Protein AF-0000000084353525 (afdb_homodimer)

Sequence (304 aa):
MQWNKQDLDQYFTAEEYIDTLLIPLIPITFTNQKEMEKSAAQQETGMIFVREMEKHFKGRIFLLPAYHYLASGDLGAEVSRLNEWAAKANERPFKHVFFFSFDPHWKKQERNLNGTLLWMPAIQTEDTQSKETQSIIKDQVNQLTGLIKTYWMQWNKQDLDQYFTAEEYIDTLLIPLIPITFTNQKEMEKSAAQQETGMIFVREMEKHFKGRIFLLPAYHYLASGDLGAEVSRLNEWAAKANERPFKHVFFFS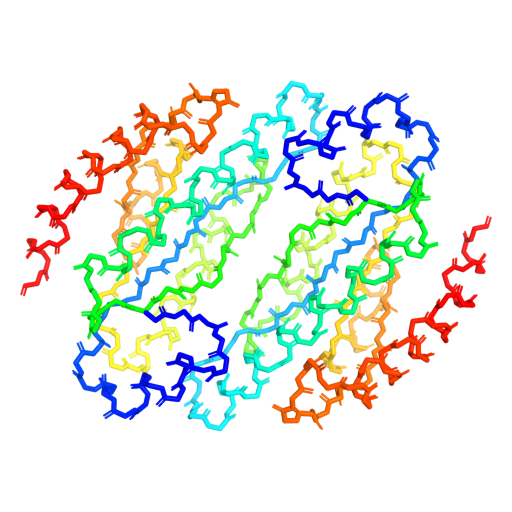FDPHWKKQERNLNGTLLWMPAIQTEDTQSKETQSIIKDQVNQLTGLIKTYW

Foldseek 3Di:
DEPDDVVVVVCVVLVLQAQEEEEEEAEAEDDDDVVRVVSVLQVVLSVVLVVVLCVVVPRHYYYYDYDYDHPPDDVVVVQVVQQVVVVVCVVGNHNAYEYEYLDCVCVVVQVSHPHHYDYDHRDDDPDCPDPVNVVVSVVSSVVVVVVVVVVD/DEPDDVVVVVCVVLVLQAQEEEEEEAEAEDDDDVVRVVSVLQVVLSVVLVVVLCVVVPSHYYYYPYDYDHPPDDVVVVQVVQQVVVVVCVVGNHNAYEYEYLDCVCVVVQVSHPHHYDYDHRDDDPDCPDPVNVVVSVVSSVVVVVVVVVVD

Radius of gyration: 18.87 Å; Cα contacts (8 Å, |Δi|>4): 476; chains: 2; bounding box: 44×47×43 Å

Solvent-accessible surface area (backbone atoms only — not comparable to full-atom values): 16241 Å² total; per-residue (Å²): 67,43,72,32,48,72,32,45,56,53,40,68,75,42,43,89,55,32,30,29,36,38,36,37,46,40,54,43,57,66,84,45,70,71,56,30,41,50,35,19,44,46,44,55,50,49,53,53,44,53,50,52,43,26,61,73,38,55,64,30,30,39,36,48,69,55,43,65,42,55,63,86,52,62,62,69,61,47,35,55,53,51,34,50,51,40,56,50,43,48,75,37,68,33,80,39,44,37,35,34,31,54,58,70,73,48,67,80,44,40,86,72,39,68,44,45,73,47,73,48,81,71,78,89,63,94,47,76,82,36,70,65,44,45,50,51,46,51,52,52,42,54,58,47,47,57,57,57,55,71,76,106,68,43,72,33,49,71,34,42,56,53,40,69,76,42,41,89,55,32,30,28,36,37,35,38,46,40,54,45,59,66,84,43,69,72,58,30,41,50,34,19,44,46,44,56,49,50,53,51,44,54,50,52,42,26,61,72,37,56,61,29,29,38,36,48,69,57,43,63,43,54,65,86,50,61,62,70,61,48,36,56,52,50,32,50,52,40,56,50,43,47,76,37,68,34,80,38,44,37,38,33,31,54,58,68,73,50,67,80,44,40,88,70,40,68,45,44,73,48,71,48,79,70,80,90,63,93,48,77,81,36,69,65,44,45,50,51,47,51,51,51,42,53,57,47,47,59,58,56,57,71,76,106

Structure (mmCIF, N/CA/C/O backbone):
data_AF-0000000084353525-model_v1
#
loop_
_entity.id
_entity.type
_entity.pdbx_description
1 polymer 'Uncharacterized protein'
#
loop_
_atom_site.group_PDB
_atom_site.id
_atom_site.type_symbol
_atom_site.label_atom_id
_atom_site.label_alt_id
_atom_site.label_comp_id
_atom_site.label_asym_id
_atom_site.label_entity_id
_atom_site.label_seq_id
_atom_site.pdbx_PDB_ins_code
_atom_site.Cartn_x
_atom_site.Cartn_y
_atom_site.Cartn_z
_atom_site.occupancy
_atom_site.B_iso_or_equiv
_atom_site.auth_seq_id
_atom_site.auth_comp_id
_atom_site.auth_asym_id
_atom_site.auth_atom_id
_atom_site.pdbx_PDB_model_num
ATOM 1 N N . MET A 1 1 ? -1.013 -9.383 -13.836 1 90.62 1 MET A N 1
ATOM 2 C CA . MET A 1 1 ? -2.217 -9.234 -13.023 1 90.62 1 MET A CA 1
ATOM 3 C C . MET A 1 1 ? -1.895 -8.57 -11.688 1 90.62 1 MET A C 1
ATOM 5 O O . MET A 1 1 ? -0.831 -8.805 -11.109 1 90.62 1 MET A O 1
ATOM 9 N N . GLN A 1 2 ? -2.781 -7.695 -11.367 1 92.88 2 GLN A N 1
ATOM 10 C CA . GLN A 1 2 ? -2.609 -6.938 -10.133 1 92.88 2 GLN A CA 1
ATOM 11 C C . GLN A 1 2 ? -3.85 -7.039 -9.25 1 92.88 2 GLN A C 1
ATOM 13 O O . GLN A 1 2 ? -4.879 -7.566 -9.68 1 92.88 2 GLN A O 1
ATOM 18 N N . TRP A 1 3 ? -3.672 -6.551 -8.055 1 91.69 3 TRP A N 1
ATOM 19 C CA . TRP A 1 3 ? -4.75 -6.605 -7.07 1 91.69 3 TRP A CA 1
ATOM 20 C C . TRP A 1 3 ? -5.824 -5.57 -7.383 1 91.69 3 TRP A C 1
ATOM 22 O O . TRP A 1 3 ? -5.938 -4.555 -6.688 1 91.69 3 TRP A O 1
ATOM 32 N N . ASN A 1 4 ? -6.559 -5.805 -8.383 1 90.44 4 ASN A N 1
ATOM 33 C CA . ASN A 1 4 ? -7.727 -5.023 -8.773 1 90.44 4 ASN A CA 1
ATOM 34 C C . ASN A 1 4 ? -8.828 -5.906 -9.352 1 90.44 4 ASN A C 1
ATOM 36 O O . ASN A 1 4 ? -8.586 -7.074 -9.664 1 90.44 4 ASN A O 1
ATOM 40 N N . LYS A 1 5 ? -9.984 -5.367 -9.438 1 85.38 5 LYS A N 1
ATOM 41 C CA . LYS A 1 5 ? -11.156 -6.156 -9.812 1 85.38 5 LYS A CA 1
ATOM 42 C C . LYS A 1 5 ? -10.969 -6.824 -11.164 1 85.38 5 LYS A C 1
ATOM 44 O O . LYS A 1 5 ? -11.203 -8.023 -11.312 1 85.38 5 LYS A O 1
ATOM 49 N N . GLN A 1 6 ? -10.508 -6.086 -12.094 1 87.44 6 GLN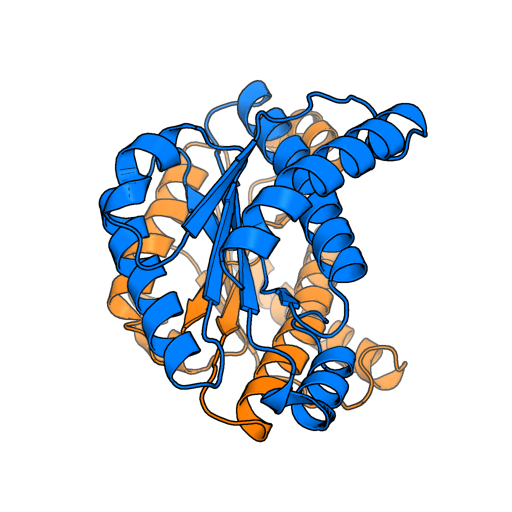 A N 1
ATOM 50 C CA . GLN A 1 6 ? -10.359 -6.59 -13.453 1 87.44 6 GLN A CA 1
ATOM 51 C C . GLN A 1 6 ? -9.344 -7.723 -13.516 1 87.44 6 GLN A C 1
ATOM 53 O O . GLN A 1 6 ? -9.609 -8.781 -14.094 1 87.44 6 GLN A O 1
ATOM 58 N N . ASP A 1 7 ? -8.266 -7.586 -12.953 1 91.56 7 ASP A N 1
ATOM 59 C CA . ASP A 1 7 ? -7.191 -8.578 -12.992 1 91.56 7 ASP A CA 1
ATOM 60 C C . ASP A 1 7 ? -7.551 -9.812 -12.164 1 91.56 7 ASP A C 1
ATOM 62 O O . ASP A 1 7 ? -7.152 -10.93 -12.492 1 91.56 7 ASP A O 1
ATOM 66 N N . LEU A 1 8 ? -8.305 -9.586 -11.062 1 91.25 8 LEU A N 1
ATOM 67 C CA . LEU A 1 8 ? -8.703 -10.727 -10.242 1 91.25 8 LEU A CA 1
ATOM 68 C C . LEU A 1 8 ? -9.648 -11.641 -11.016 1 91.25 8 LEU A C 1
ATOM 70 O O . LEU A 1 8 ? -9.586 -12.867 -10.867 1 91.25 8 LEU A O 1
ATOM 74 N N . ASP A 1 9 ? -10.492 -11.016 -11.781 1 88.31 9 ASP A N 1
ATOM 75 C CA . ASP A 1 9 ? -11.352 -11.828 -12.641 1 88.31 9 ASP A CA 1
ATOM 76 C C . ASP A 1 9 ? -10.516 -12.711 -13.562 1 88.31 9 ASP A C 1
ATOM 78 O O . ASP A 1 9 ? -10.797 -13.898 -13.7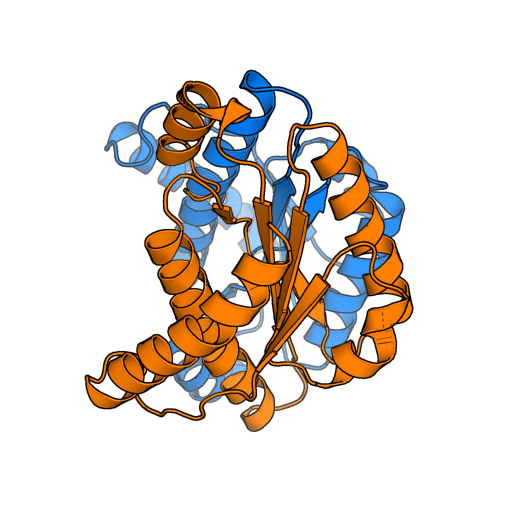11 1 88.31 9 ASP A O 1
ATOM 82 N N . GLN A 1 10 ? -9.523 -12.125 -14.125 1 87.75 10 GLN A N 1
ATOM 83 C CA . GLN A 1 10 ? -8.625 -12.852 -15.008 1 87.75 10 GLN A CA 1
ATOM 84 C C . GLN A 1 10 ? -7.832 -13.906 -14.242 1 87.75 10 GLN A C 1
ATOM 86 O O . GLN A 1 10 ? -7.621 -15.016 -14.734 1 87.75 10 GLN A O 1
ATOM 91 N N . TYR A 1 11 ? -7.379 -13.586 -13.07 1 90.56 11 TYR A N 1
ATOM 92 C CA . TYR A 1 11 ? -6.633 -14.484 -12.203 1 90.56 11 TYR A CA 1
ATOM 93 C C . TYR A 1 11 ? -7.422 -15.766 -11.938 1 90.56 11 TYR A C 1
ATOM 95 O O . TYR A 1 11 ? -6.887 -16.875 -12.062 1 90.56 11 TYR A O 1
ATOM 103 N N . PHE A 1 12 ? -8.672 -15.664 -11.625 1 90.88 12 PHE A N 1
ATOM 104 C CA . PHE A 1 12 ? -9.453 -16.828 -11.227 1 90.88 12 PHE A CA 1
ATOM 105 C C . PHE A 1 12 ? -9.805 -17.688 -12.438 1 90.88 12 PHE A C 1
ATOM 107 O O . PHE A 1 12 ? -10.086 -18.875 -12.305 1 90.88 12 PHE A O 1
ATOM 114 N N . THR A 1 13 ? -9.75 -17.062 -13.609 1 88.44 13 THR A N 1
ATOM 115 C CA . THR A 1 13 ? -9.953 -17.844 -14.82 1 88.44 13 THR A CA 1
ATOM 116 C C . THR A 1 13 ? -8.727 -18.688 -15.133 1 88.44 13 THR A C 1
ATOM 118 O O . THR A 1 13 ? -8.828 -19.719 -15.797 1 88.44 13 THR A O 1
ATOM 121 N N . ALA A 1 14 ? -7.547 -18.266 -14.633 1 87.5 14 ALA A N 1
ATOM 122 C CA . ALA A 1 14 ? -6.289 -18.938 -14.938 1 87.5 14 ALA A CA 1
ATOM 123 C C . ALA A 1 14 ? -5.5 -19.234 -13.664 1 87.5 14 ALA A C 1
ATOM 125 O O . ALA A 1 14 ? -4.27 -19.219 -13.672 1 87.5 14 ALA A O 1
ATOM 126 N N . GLU A 1 15 ? -6.16 -19.453 -12.547 1 87.12 15 GLU A N 1
ATOM 127 C CA . GLU A 1 15 ? -5.547 -19.531 -11.227 1 87.12 15 GLU A CA 1
ATOM 128 C C . GLU A 1 15 ? -4.484 -20.641 -11.188 1 87.12 15 GLU A C 1
ATOM 130 O O . GLU A 1 15 ? -3.453 -20.484 -10.531 1 87.12 15 GLU A O 1
ATOM 135 N N . GLU A 1 16 ? -4.656 -21.656 -11.961 1 85.69 16 GLU A N 1
ATOM 136 C CA . GLU A 1 16 ? -3.748 -22.797 -11.922 1 85.69 16 GLU A CA 1
ATOM 137 C C . GLU A 1 16 ? -2.383 -22.438 -12.492 1 85.69 16 GLU A C 1
ATOM 139 O O . GLU A 1 16 ? -1.379 -23.078 -12.18 1 85.69 16 GLU A O 1
ATOM 144 N N . TYR A 1 17 ? -2.326 -21.359 -13.352 1 88.12 17 TYR A N 1
ATOM 145 C CA . TYR A 1 17 ? -1.086 -20.984 -14.023 1 88.12 17 TYR A CA 1
ATOM 146 C C . TYR A 1 17 ? -0.375 -19.859 -13.266 1 88.12 17 TYR A C 1
ATOM 148 O O . TYR A 1 17 ? 0.793 -19.578 -13.531 1 88.12 17 TYR A O 1
ATOM 156 N N . ILE A 1 18 ? -1.018 -19.25 -12.406 1 91.38 18 ILE A N 1
ATOM 157 C CA . ILE A 1 18 ? -0.465 -18.141 -11.633 1 91.38 18 ILE A CA 1
ATOM 158 C C . ILE A 1 18 ? 0.08 -18.656 -10.305 1 91.38 18 ILE A C 1
ATOM 160 O O . ILE A 1 18 ? -0.634 -18.672 -9.297 1 91.38 18 ILE A O 1
ATOM 164 N N . ASP A 1 19 ? 1.331 -18.984 -10.305 1 92.44 19 ASP A N 1
ATOM 165 C CA . ASP A 1 19 ? 1.875 -19.719 -9.164 1 92.44 19 ASP A CA 1
ATOM 166 C C . ASP A 1 19 ? 2.832 -18.844 -8.359 1 92.44 19 ASP A C 1
ATOM 168 O O . ASP A 1 19 ? 3.457 -19.312 -7.402 1 92.44 19 ASP A O 1
ATOM 172 N N . THR A 1 20 ? 3 -17.547 -8.758 1 94.81 20 THR A N 1
ATOM 173 C CA . THR A 1 20 ? 3.988 -16.672 -8.133 1 94.81 20 THR A CA 1
ATOM 174 C C . THR A 1 20 ? 3.336 -15.383 -7.621 1 94.81 20 THR A C 1
ATOM 176 O O . THR A 1 20 ? 2.588 -14.734 -8.352 1 94.81 20 THR A O 1
ATOM 179 N N . LEU A 1 21 ? 3.572 -15.125 -6.383 1 96.06 21 LEU A N 1
ATOM 180 C CA . LEU A 1 21 ? 3.129 -13.875 -5.77 1 96.06 21 LEU A CA 1
ATOM 181 C C . LEU A 1 21 ? 4.289 -12.898 -5.629 1 96.06 21 LEU A C 1
ATOM 183 O O . LEU A 1 21 ? 5.375 -13.273 -5.18 1 96.06 21 LEU A O 1
ATOM 187 N N . LEU A 1 22 ? 4.125 -11.695 -6.09 1 96.94 22 LEU A N 1
ATOM 188 C CA . LEU A 1 22 ? 5.137 -10.648 -5.98 1 96.94 22 LEU A CA 1
ATOM 189 C C . LEU A 1 22 ? 4.664 -9.531 -5.055 1 96.94 22 LEU A C 1
ATOM 191 O O . LEU A 1 22 ? 3.615 -8.93 -5.289 1 96.94 22 LEU A O 1
ATOM 195 N N . ILE A 1 23 ? 5.43 -9.25 -4.008 1 97.75 23 ILE A N 1
ATOM 196 C CA . ILE A 1 23 ? 5.066 -8.25 -3.01 1 97.75 23 ILE A CA 1
ATOM 197 C C . ILE A 1 23 ? 6.141 -7.164 -2.953 1 97.75 23 ILE A C 1
ATOM 199 O O . ILE A 1 23 ? 7.262 -7.414 -2.498 1 97.75 23 ILE A O 1
ATOM 203 N N . PRO A 1 24 ? 5.812 -5.965 -3.316 1 97.69 24 PRO A N 1
ATOM 204 C CA . PRO A 1 24 ? 6.781 -4.875 -3.174 1 97.69 24 PRO A CA 1
ATOM 205 C C . PRO A 1 24 ? 6.883 -4.359 -1.738 1 97.69 24 PRO A C 1
ATOM 207 O O . PRO A 1 24 ? 5.859 -4.125 -1.09 1 97.69 24 PRO A O 1
ATOM 210 N N . LEU A 1 25 ? 8.078 -4.246 -1.264 1 97.69 25 LEU A N 1
ATOM 211 C CA . LEU A 1 25 ? 8.344 -3.688 0.056 1 97.69 25 LEU A CA 1
ATOM 212 C C . LEU A 1 25 ? 8.898 -2.27 -0.058 1 97.69 25 LEU A C 1
ATOM 214 O O . LEU A 1 25 ? 9.984 -2.066 -0.604 1 97.69 25 LEU A O 1
ATOM 218 N N . ILE A 1 26 ? 8.141 -1.325 0.504 1 96.31 26 ILE A N 1
ATOM 219 C CA . ILE A 1 26 ? 8.492 0.076 0.301 1 96.31 26 ILE A CA 1
ATOM 220 C C . ILE A 1 26 ? 8.531 0.799 1.646 1 96.31 26 ILE A C 1
ATOM 222 O O . ILE A 1 26 ? 7.512 0.909 2.328 1 96.31 26 ILE A O 1
ATOM 226 N N . PRO A 1 27 ? 9.68 1.36 1.962 1 95.69 27 PRO A N 1
ATOM 227 C CA . PRO A 1 27 ? 9.773 2.07 3.24 1 95.69 27 PRO A CA 1
ATOM 228 C C . PRO A 1 27 ? 9.188 3.479 3.178 1 95.69 27 PRO A C 1
ATOM 230 O O . PRO A 1 27 ? 9.242 4.129 2.133 1 95.69 27 PRO A O 1
ATOM 233 N N . ILE A 1 28 ? 8.57 3.916 4.223 1 95 28 ILE A N 1
ATOM 234 C CA . ILE A 1 28 ? 8.125 5.289 4.441 1 95 28 ILE A CA 1
ATOM 235 C C . ILE A 1 28 ? 8.953 5.922 5.562 1 95 28 ILE A C 1
ATOM 237 O O . ILE A 1 28 ? 9.281 5.262 6.547 1 95 28 ILE A O 1
ATOM 241 N N . THR A 1 29 ? 9.297 7.137 5.426 1 94.62 29 THR A N 1
ATOM 242 C CA . THR A 1 29 ? 10.031 7.844 6.469 1 94.62 29 THR A CA 1
ATOM 243 C C . THR A 1 29 ? 9.539 9.281 6.594 1 94.62 29 THR A C 1
ATOM 245 O O . THR A 1 29 ? 9.07 9.875 5.617 1 94.62 29 THR A O 1
ATOM 248 N N . PHE A 1 30 ? 9.609 9.773 7.809 1 92.38 30 PHE A N 1
ATOM 249 C CA . PHE A 1 30 ? 9.211 11.148 8.094 1 92.38 30 PHE A CA 1
ATOM 250 C C . PHE A 1 30 ? 10.391 11.953 8.625 1 92.38 30 PHE A C 1
ATOM 252 O O . PHE A 1 30 ? 10.211 13.039 9.18 1 92.38 30 PHE A O 1
ATOM 259 N N . THR A 1 31 ? 11.539 11.461 8.5 1 89.44 31 THR A N 1
ATOM 260 C CA . THR A 1 31 ? 12.719 11.992 9.18 1 89.44 31 THR A CA 1
ATOM 261 C C . THR A 1 31 ? 13.023 13.414 8.703 1 89.44 31 THR A C 1
ATOM 263 O O . THR A 1 31 ? 13.125 14.336 9.516 1 89.44 31 THR A O 1
ATOM 266 N N . ASN A 1 32 ? 13.297 13.602 7.438 1 88.75 32 ASN A N 1
ATOM 267 C CA . ASN A 1 32 ? 13.555 14.914 6.859 1 88.75 32 ASN A CA 1
ATOM 268 C C . ASN A 1 32 ? 13.188 14.961 5.379 1 88.75 32 ASN A C 1
ATOM 270 O O . ASN A 1 32 ? 12.828 13.93 4.793 1 88.75 32 ASN A O 1
ATOM 274 N N . GLN A 1 33 ? 13.305 16.141 4.875 1 89.12 33 GLN A N 1
ATOM 275 C CA . GLN A 1 33 ? 12.859 16.359 3.504 1 89.12 33 GLN A CA 1
ATOM 276 C C . GLN A 1 33 ? 13.609 15.461 2.527 1 89.12 33 GLN A C 1
ATOM 278 O O . GLN A 1 33 ? 13 14.805 1.685 1 89.12 33 GLN A O 1
ATOM 283 N N . LYS A 1 34 ? 14.922 15.445 2.668 1 91 34 LYS A N 1
ATOM 284 C CA . LYS A 1 34 ? 15.766 14.68 1.75 1 91 34 LYS A CA 1
ATOM 285 C C . LYS A 1 34 ? 15.391 13.203 1.763 1 91 34 LYS A C 1
ATOM 287 O O . LYS A 1 34 ? 15.227 12.586 0.706 1 91 34 LYS A O 1
ATOM 292 N N . GLU A 1 35 ? 15.188 12.602 2.867 1 91.62 35 GLU A N 1
ATOM 293 C CA . GLU A 1 35 ? 14.867 11.188 3.021 1 91.62 35 GLU A CA 1
ATOM 294 C C . GLU A 1 35 ? 13.453 10.891 2.543 1 91.62 35 GLU A C 1
ATOM 296 O O . GLU A 1 35 ? 13.195 9.828 1.972 1 91.62 35 GLU A O 1
ATOM 301 N N . MET A 1 36 ? 12.594 11.797 2.797 1 92.69 36 MET A N 1
ATOM 302 C CA . MET A 1 36 ? 11.219 11.609 2.354 1 92.69 36 MET A CA 1
ATOM 303 C C . MET A 1 36 ? 11.125 11.633 0.832 1 92.69 36 MET A C 1
ATOM 305 O O . MET A 1 36 ? 10.445 10.797 0.232 1 92.69 36 MET A O 1
ATOM 309 N N . GLU A 1 37 ? 11.828 12.555 0.265 1 90.62 37 GLU A N 1
ATOM 310 C CA . GLU A 1 37 ? 11.852 12.656 -1.19 1 90.62 37 GLU A CA 1
ATOM 311 C C . GLU A 1 37 ? 12.477 11.414 -1.821 1 90.62 37 GLU A C 1
ATOM 313 O O . GLU A 1 37 ? 11.984 10.914 -2.84 1 90.62 37 GLU A O 1
ATOM 318 N N . LYS A 1 38 ? 13.492 10.961 -1.227 1 89.81 38 LYS A N 1
ATOM 319 C CA . LYS A 1 38 ? 14.141 9.734 -1.695 1 89.81 38 LYS A CA 1
ATOM 320 C C . LYS A 1 38 ? 13.188 8.547 -1.605 1 89.81 38 LYS A C 1
ATOM 322 O O . LYS A 1 38 ? 13.094 7.75 -2.541 1 89.81 38 LYS A O 1
ATOM 327 N N . SER A 1 39 ? 12.562 8.445 -0.491 1 91.5 39 SER A N 1
ATOM 328 C CA . SER A 1 39 ? 11.609 7.363 -0.281 1 91.5 39 SER A CA 1
ATOM 329 C C . SER A 1 39 ? 10.484 7.414 -1.307 1 91.5 39 SER A C 1
ATOM 331 O O . SER A 1 39 ? 10.078 6.379 -1.84 1 91.5 39 SER A O 1
ATOM 333 N N . ALA A 1 40 ? 9.984 8.586 -1.574 1 92 40 ALA A N 1
ATOM 334 C CA . ALA A 1 40 ? 8.922 8.766 -2.559 1 92 40 ALA A CA 1
ATOM 335 C C . ALA A 1 40 ? 9.398 8.391 -3.957 1 92 40 ALA A C 1
ATOM 337 O O . ALA A 1 40 ? 8.664 7.766 -4.727 1 92 40 ALA A O 1
ATOM 338 N N . ALA A 1 41 ? 10.602 8.766 -4.266 1 88.75 41 ALA A N 1
ATOM 339 C CA . ALA A 1 41 ? 11.188 8.414 -5.559 1 88.75 41 ALA A CA 1
ATOM 340 C C . ALA A 1 41 ? 11.336 6.898 -5.691 1 88.75 41 ALA A C 1
ATOM 342 O O . ALA A 1 41 ? 11.062 6.332 -6.754 1 88.75 41 ALA A O 1
ATOM 343 N N . GLN A 1 42 ? 11.742 6.316 -4.633 1 88.38 42 GLN A N 1
ATOM 344 C CA . GLN A 1 42 ? 11.898 4.867 -4.625 1 88.38 42 GLN A CA 1
ATOM 345 C C . GLN A 1 42 ? 10.555 4.16 -4.766 1 88.38 42 GLN A C 1
ATOM 347 O O . GLN A 1 42 ? 10.461 3.109 -5.398 1 88.38 42 GLN A O 1
ATOM 352 N N . GLN A 1 43 ? 9.656 4.707 -4.133 1 91.56 43 GLN A N 1
ATOM 353 C CA . GLN A 1 43 ? 8.312 4.156 -4.293 1 91.56 43 GLN A CA 1
ATOM 354 C C . GLN A 1 43 ? 7.867 4.207 -5.754 1 91.56 43 GLN A C 1
ATOM 356 O O . GLN A 1 43 ? 7.395 3.209 -6.301 1 91.56 43 GLN A O 1
ATOM 361 N N . GLU A 1 44 ? 8.016 5.328 -6.367 1 90.12 44 GLU A N 1
ATOM 362 C CA . GLU A 1 44 ? 7.59 5.496 -7.754 1 90.12 44 GLU A CA 1
ATOM 363 C C . GLU A 1 44 ? 8.344 4.543 -8.68 1 90.12 44 GLU A C 1
ATOM 365 O O . GLU A 1 44 ? 7.727 3.834 -9.477 1 90.12 44 GLU A O 1
ATOM 370 N N . THR A 1 45 ? 9.594 4.531 -8.523 1 89.88 45 THR A N 1
ATOM 371 C CA . THR A 1 45 ? 10.422 3.689 -9.375 1 89.88 45 THR A CA 1
ATOM 372 C C . THR A 1 45 ? 10.188 2.213 -9.078 1 89.88 45 THR A C 1
ATOM 374 O O . THR A 1 45 ? 10.141 1.389 -9.992 1 89.88 45 THR A O 1
ATOM 377 N N . GLY A 1 46 ? 10.109 1.927 -7.797 1 92.06 46 GLY A N 1
ATOM 378 C CA . GLY A 1 46 ? 9.852 0.55 -7.402 1 92.06 46 GLY A CA 1
ATOM 379 C C . GLY A 1 46 ? 8.562 -0.008 -7.98 1 92.06 46 GLY A C 1
ATOM 380 O O . GLY A 1 46 ? 8.531 -1.145 -8.453 1 92.06 46 GLY A O 1
ATOM 381 N N . MET A 1 47 ? 7.531 0.826 -7.969 1 92.69 47 MET A N 1
ATOM 382 C CA . MET A 1 47 ? 6.242 0.374 -8.484 1 92.69 47 MET A CA 1
ATOM 383 C C . MET A 1 47 ? 6.293 0.206 -10 1 92.69 47 MET A C 1
ATOM 385 O O . MET A 1 47 ? 5.668 -0.701 -10.547 1 92.69 47 MET A O 1
ATOM 389 N N . ILE A 1 48 ? 6.992 1.042 -10.641 1 90.5 48 ILE A N 1
ATOM 390 C CA . ILE A 1 48 ? 7.18 0.887 -12.078 1 90.5 48 ILE A CA 1
ATOM 391 C C . ILE A 1 48 ? 7.902 -0.426 -12.367 1 90.5 48 ILE A C 1
ATOM 393 O O . ILE A 1 48 ? 7.508 -1.18 -13.258 1 90.5 48 ILE A O 1
ATOM 397 N N . PHE A 1 49 ? 8.859 -0.667 -11.617 1 91.56 49 PHE A N 1
A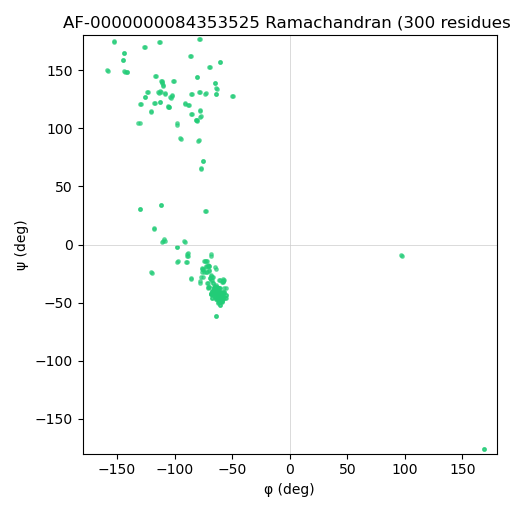TOM 398 C CA . PHE A 1 49 ? 9.68 -1.859 -11.789 1 91.56 49 PHE A CA 1
ATOM 399 C C . PHE A 1 49 ? 8.844 -3.121 -11.633 1 91.56 49 PHE A C 1
ATOM 401 O O . PHE A 1 49 ? 8.875 -4.004 -12.492 1 91.56 49 PHE A O 1
ATOM 408 N N . VAL A 1 50 ? 8.125 -3.238 -10.578 1 94.12 50 VAL A N 1
ATOM 409 C CA . VAL A 1 50 ? 7.387 -4.465 -10.297 1 94.12 50 VAL A CA 1
ATOM 410 C C . VAL A 1 50 ? 6.246 -4.621 -11.305 1 94.12 50 VAL A C 1
ATOM 412 O O . VAL A 1 50 ? 5.879 -5.742 -11.656 1 94.12 50 VAL A O 1
ATOM 415 N N . ARG A 1 51 ? 5.762 -3.562 -11.773 1 93.5 51 ARG A N 1
ATOM 416 C CA . ARG A 1 51 ? 4.742 -3.654 -12.812 1 93.5 51 ARG A CA 1
ATOM 417 C C . ARG A 1 51 ? 5.336 -4.188 -14.109 1 93.5 51 ARG A C 1
ATOM 419 O O . ARG A 1 51 ? 4.703 -4.988 -14.805 1 93.5 51 ARG A O 1
ATOM 426 N N . GLU A 1 52 ? 6.52 -3.662 -14.406 1 91 52 GLU A N 1
ATOM 427 C CA . GLU A 1 52 ? 7.215 -4.172 -15.586 1 91 52 GLU A CA 1
ATOM 428 C C . GLU A 1 52 ? 7.539 -5.656 -15.438 1 91 52 GLU A C 1
ATOM 430 O O . GLU A 1 52 ? 7.438 -6.414 -16.406 1 91 52 GLU A O 1
ATOM 435 N N . MET A 1 53 ? 7.918 -6.023 -14.305 1 92.38 53 MET A N 1
ATOM 436 C CA . MET A 1 53 ? 8.195 -7.43 -14.016 1 92.38 53 MET A CA 1
ATOM 437 C C . MET A 1 53 ? 6.938 -8.273 -14.203 1 92.38 53 MET A C 1
ATOM 439 O O . MET A 1 53 ? 6.996 -9.352 -14.797 1 92.38 53 MET A O 1
ATOM 443 N N . GLU A 1 54 ? 5.82 -7.793 -13.609 1 93.44 54 GLU A N 1
ATOM 444 C CA . GLU A 1 54 ? 4.547 -8.484 -13.758 1 93.44 54 GLU A CA 1
ATOM 445 C C . GLU A 1 54 ? 4.168 -8.641 -15.227 1 93.44 54 GLU A C 1
ATOM 447 O O . GLU A 1 54 ? 3.703 -9.703 -15.641 1 93.44 54 GLU A O 1
ATOM 452 N N . LYS A 1 55 ? 4.406 -7.605 -16.016 1 90.69 55 LYS A N 1
ATOM 453 C CA . LYS A 1 55 ? 4.102 -7.66 -17.438 1 90.69 55 LYS A CA 1
ATOM 454 C C . LYS A 1 55 ? 4.961 -8.711 -18.141 1 90.69 55 LYS A C 1
ATOM 456 O O . LYS A 1 55 ? 4.484 -9.422 -19.031 1 90.69 55 LYS A O 1
ATOM 461 N N . HIS A 1 56 ? 6.172 -8.758 -17.703 1 89.25 56 HIS A N 1
ATOM 462 C CA . HIS A 1 56 ? 7.117 -9.688 -18.312 1 89.25 56 HIS A CA 1
ATOM 463 C C . HIS A 1 56 ? 6.715 -11.133 -18.031 1 89.25 56 HIS A C 1
ATOM 465 O O . HIS A 1 56 ? 6.93 -12.016 -18.859 1 89.25 56 HIS A O 1
ATOM 471 N N . PHE A 1 57 ? 6.156 -11.352 -16.922 1 89.44 57 PHE A N 1
ATOM 472 C CA . PHE A 1 57 ? 5.77 -12.703 -16.516 1 89.44 57 PHE A CA 1
ATOM 473 C C . PHE A 1 57 ? 4.25 -12.836 -16.469 1 89.44 57 PHE A C 1
ATOM 475 O O . PHE A 1 57 ? 3.709 -13.477 -15.562 1 89.44 57 PHE A O 1
ATOM 482 N N . LYS A 1 58 ? 3.682 -12.094 -17.422 1 84.88 58 LYS A N 1
ATOM 483 C CA . LYS A 1 58 ? 2.223 -12.094 -17.484 1 84.88 58 LYS A CA 1
ATOM 484 C C . LYS A 1 58 ? 1.674 -13.516 -17.453 1 84.88 58 LYS A C 1
ATOM 486 O O . LYS A 1 58 ? 2.148 -14.383 -18.188 1 84.88 58 LYS A O 1
ATOM 491 N N . GLY A 1 59 ? 0.768 -13.75 -16.562 1 82.81 59 GLY A N 1
ATOM 492 C CA . GLY A 1 59 ? 0.132 -15.055 -16.469 1 82.81 59 GLY A CA 1
ATOM 493 C C . GLY A 1 59 ? 0.76 -15.961 -15.43 1 82.81 59 GLY A C 1
ATOM 494 O O . GLY A 1 59 ? 0.245 -17.047 -15.156 1 82.81 59 GLY A O 1
ATOM 495 N N . ARG A 1 60 ? 1.849 -15.523 -14.922 1 89.44 60 ARG A N 1
ATOM 496 C CA . ARG A 1 60 ? 2.469 -16.375 -13.914 1 89.44 60 ARG A CA 1
ATOM 497 C C . ARG A 1 60 ? 2.604 -15.641 -12.586 1 89.44 60 ARG A C 1
ATOM 499 O O . ARG A 1 60 ? 2.625 -16.266 -11.523 1 89.44 60 ARG A O 1
ATOM 506 N N . ILE A 1 61 ? 2.629 -14.383 -12.688 1 93.25 61 ILE A N 1
ATOM 507 C CA . ILE A 1 61 ? 2.9 -13.594 -11.492 1 93.25 61 ILE A CA 1
ATOM 508 C C . ILE A 1 61 ? 1.666 -12.773 -11.125 1 93.25 61 ILE A C 1
ATOM 510 O O . ILE A 1 61 ? 1.022 -12.188 -11.992 1 93.25 61 ILE A O 1
ATOM 514 N N . PHE A 1 62 ? 1.334 -12.867 -9.875 1 94.88 62 PHE A N 1
ATOM 515 C CA . PHE A 1 62 ? 0.314 -11.992 -9.312 1 94.88 62 PHE A CA 1
ATOM 516 C C . PHE A 1 62 ? 0.947 -10.922 -8.422 1 94.88 62 PHE A C 1
ATOM 518 O O . PHE A 1 62 ? 1.63 -11.242 -7.449 1 94.88 62 PHE A O 1
ATOM 525 N N . LEU A 1 63 ? 0.737 -9.641 -8.812 1 96.56 63 LEU A N 1
ATOM 526 C CA . LEU A 1 63 ? 1.347 -8.523 -8.102 1 96.56 63 LEU A CA 1
ATOM 527 C C . LEU A 1 63 ? 0.425 -8.008 -6.996 1 96.56 63 LEU A C 1
ATOM 529 O O . LEU A 1 63 ? -0.688 -7.559 -7.273 1 96.56 63 LEU A O 1
ATOM 533 N N . LEU A 1 64 ? 0.916 -8.039 -5.789 1 96.5 64 LEU A N 1
ATOM 534 C CA . LEU A 1 64 ? 0.17 -7.508 -4.652 1 96.5 64 LEU A CA 1
ATOM 535 C C . LEU A 1 64 ? 0.417 -6.012 -4.496 1 96.5 64 LEU A C 1
ATOM 537 O O . LEU A 1 64 ? 1.394 -5.48 -5.031 1 96.5 64 LEU A O 1
ATOM 541 N N . PRO A 1 65 ? -0.493 -5.375 -3.736 1 95.19 65 PRO A N 1
ATOM 542 C CA . PRO A 1 65 ? -0.19 -3.988 -3.375 1 95.19 65 PRO A CA 1
ATOM 543 C C . PRO A 1 65 ? 1.101 -3.855 -2.57 1 95.19 65 PRO A C 1
ATOM 545 O O . PRO A 1 65 ? 1.517 -4.809 -1.903 1 95.19 65 PRO A O 1
ATOM 548 N N . ALA A 1 66 ? 1.613 -2.707 -2.637 1 96.5 66 ALA A N 1
ATOM 549 C CA . ALA A 1 66 ? 2.881 -2.479 -1.949 1 96.5 66 ALA A CA 1
ATOM 550 C C . ALA A 1 66 ? 2.723 -2.633 -0.439 1 96.5 66 ALA A C 1
ATOM 552 O O . ALA A 1 66 ? 1.725 -2.189 0.134 1 96.5 66 ALA A O 1
ATOM 553 N N . TYR A 1 67 ? 3.654 -3.332 0.067 1 97.81 67 TYR A N 1
ATOM 554 C CA . TYR A 1 67 ? 3.812 -3.434 1.514 1 97.81 67 TYR A CA 1
ATOM 555 C C . TYR A 1 67 ? 4.645 -2.275 2.053 1 97.81 67 TYR A C 1
ATOM 557 O O . TYR A 1 67 ? 5.852 -2.205 1.811 1 97.81 67 TYR A O 1
ATOM 565 N N . HIS A 1 68 ? 3.979 -1.423 2.805 1 97.25 68 HIS A N 1
ATOM 566 C CA . HIS A 1 68 ? 4.676 -0.257 3.336 1 97.25 68 HIS A CA 1
ATOM 567 C C . HIS A 1 68 ? 5.066 -0.464 4.797 1 97.25 68 HIS A C 1
ATOM 569 O O . HIS A 1 68 ? 4.309 -1.06 5.566 1 97.25 68 HIS A O 1
ATOM 575 N N . T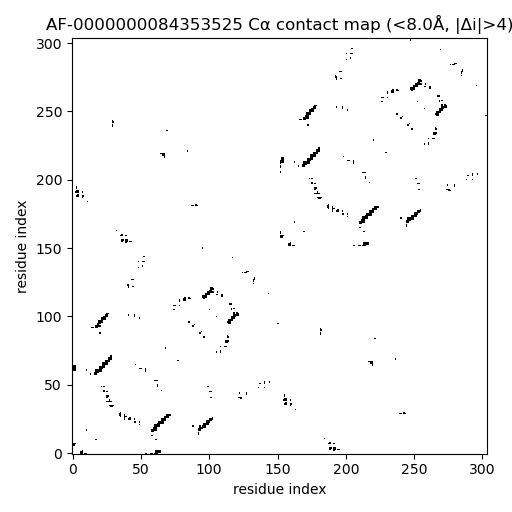YR A 1 69 ? 6.227 0.005 5.098 1 97.38 69 TYR A N 1
ATOM 576 C CA . TYR A 1 69 ? 6.727 -0.077 6.465 1 97.38 69 TYR A CA 1
ATOM 577 C C . TYR A 1 69 ? 7.562 1.147 6.816 1 97.38 69 TYR A C 1
ATOM 579 O O . TYR A 1 69 ? 8.016 1.872 5.926 1 97.38 69 TYR A O 1
ATOM 587 N N . LEU A 1 70 ? 7.711 1.419 8.117 1 96.44 70 LEU A N 1
ATOM 588 C CA . LEU A 1 70 ? 8.562 2.523 8.547 1 96.44 70 LEU A CA 1
ATOM 589 C C . LEU A 1 70 ? 10.031 2.178 8.367 1 96.44 70 LEU A C 1
ATOM 591 O O . LEU A 1 70 ? 10.492 1.128 8.82 1 96.44 70 LEU A O 1
ATOM 595 N N . ALA A 1 71 ? 10.695 3.066 7.758 1 94.5 71 ALA A N 1
ATOM 596 C CA . ALA A 1 71 ? 12.117 2.857 7.523 1 94.5 71 ALA A CA 1
ATOM 597 C C . ALA A 1 71 ? 12.867 2.654 8.836 1 94.5 71 ALA A C 1
ATOM 599 O O . ALA A 1 71 ? 13.852 1.912 8.891 1 94.5 71 ALA A O 1
ATOM 600 N N . SER A 1 72 ? 12.414 3.266 9.867 1 90 72 SER A N 1
ATOM 601 C CA . SER A 1 72 ? 13.055 3.209 11.172 1 90 72 SER A CA 1
ATOM 602 C C . SER A 1 72 ? 12.492 2.07 12.016 1 90 72 SER A C 1
ATOM 604 O O . SER A 1 72 ? 12.852 1.914 13.18 1 90 72 SER A O 1
ATOM 606 N N . GLY A 1 73 ? 11.602 1.319 11.422 1 90 73 GLY A N 1
ATOM 607 C CA . GLY A 1 73 ? 10.914 0.295 12.195 1 90 73 GLY A CA 1
ATOM 608 C C . GLY A 1 73 ? 11.75 -0.949 12.414 1 90 73 GLY A C 1
ATOM 609 O O . GLY A 1 73 ? 12.883 -1.036 11.93 1 90 73 GLY A O 1
ATOM 610 N N . ASP A 1 74 ? 11.18 -1.84 13.156 1 93.19 74 ASP A N 1
ATOM 611 C CA . ASP A 1 74 ? 11.797 -3.127 13.469 1 93.19 74 ASP A CA 1
ATOM 612 C C . ASP A 1 74 ? 11.594 -4.125 12.328 1 93.19 74 ASP A C 1
ATOM 614 O O . ASP A 1 74 ? 10.516 -4.719 12.203 1 93.19 74 ASP A O 1
ATOM 618 N N . LEU A 1 75 ? 12.609 -4.418 11.586 1 95.25 75 LEU A N 1
ATOM 619 C CA . LEU A 1 75 ? 12.508 -5.305 10.438 1 95.25 75 LEU A CA 1
ATOM 620 C C . LEU A 1 75 ? 12.188 -6.73 10.883 1 95.25 75 LEU A C 1
ATOM 622 O O . LEU A 1 75 ? 11.57 -7.496 10.133 1 95.25 75 LEU A O 1
ATOM 626 N N . GLY A 1 76 ? 12.648 -7.051 12.148 1 95.94 76 GLY A N 1
ATOM 627 C CA . GLY A 1 76 ? 12.266 -8.352 12.672 1 95.94 76 GLY A CA 1
ATOM 628 C C . GLY A 1 76 ? 10.766 -8.523 12.789 1 95.94 76 GLY A C 1
ATOM 629 O O . GLY A 1 76 ? 10.227 -9.57 12.43 1 95.94 76 GLY A O 1
ATOM 630 N N . ALA A 1 77 ? 10.148 -7.535 13.281 1 95.94 77 ALA A N 1
ATOM 631 C CA . ALA A 1 77 ? 8.688 -7.562 13.383 1 95.94 77 ALA A CA 1
ATOM 632 C C . ALA A 1 77 ? 8.047 -7.605 12 1 95.94 77 ALA A C 1
ATOM 634 O O . ALA A 1 77 ? 7.039 -8.289 11.797 1 95.94 77 ALA A O 1
ATOM 635 N N . GLU A 1 78 ? 8.648 -6.883 11.07 1 97.69 78 GLU A N 1
ATOM 636 C CA . GLU A 1 78 ? 8.141 -6.875 9.703 1 97.69 78 GLU A CA 1
ATOM 637 C C . GLU A 1 78 ? 8.273 -8.25 9.055 1 97.69 78 GLU A C 1
ATOM 639 O O . GLU A 1 78 ? 7.402 -8.672 8.289 1 97.69 78 GLU A O 1
ATOM 644 N N . VAL A 1 79 ? 9.383 -8.906 9.398 1 98 79 VAL A N 1
ATOM 645 C CA . VAL A 1 79 ? 9.602 -10.25 8.875 1 98 79 VAL A CA 1
ATOM 646 C C . VAL A 1 79 ? 8.477 -11.18 9.336 1 98 79 VAL A C 1
ATOM 648 O O . VAL A 1 79 ? 7.898 -11.914 8.531 1 98 79 VAL A O 1
ATOM 651 N N . SER A 1 80 ? 8.18 -11.102 10.586 1 97.38 80 SER A N 1
ATOM 652 C CA . SER A 1 80 ? 7.117 -11.938 11.133 1 97.38 80 SER A CA 1
ATOM 653 C C . SER A 1 80 ? 5.789 -11.664 10.438 1 97.38 80 SER A C 1
ATOM 655 O O . SER A 1 80 ? 5.059 -12.594 10.094 1 97.38 80 SER A O 1
ATOM 657 N N . ARG A 1 81 ? 5.492 -10.461 10.242 1 97.06 81 ARG A N 1
ATOM 658 C CA . ARG A 1 81 ? 4.258 -10.055 9.586 1 97.06 81 ARG A CA 1
ATOM 659 C C . ARG A 1 81 ? 4.227 -10.516 8.133 1 97.06 81 ARG A C 1
ATOM 661 O O . ARG A 1 81 ? 3.221 -11.062 7.676 1 97.06 81 ARG A O 1
ATOM 668 N N . LEU A 1 82 ? 5.332 -10.352 7.406 1 97.62 82 LEU A N 1
ATOM 669 C CA . LEU A 1 82 ? 5.441 -10.75 6.008 1 97.62 82 LEU A CA 1
ATOM 670 C C . LEU A 1 82 ? 5.324 -12.258 5.863 1 97.62 82 LEU A C 1
ATOM 672 O O . LEU A 1 82 ? 4.75 -12.75 4.891 1 97.62 82 LEU A O 1
ATOM 676 N N . ASN A 1 83 ? 5.859 -12.953 6.848 1 97.81 83 ASN A N 1
ATOM 677 C CA . ASN A 1 83 ? 5.758 -14.406 6.809 1 97.81 83 ASN A CA 1
ATOM 678 C C . ASN A 1 83 ? 4.316 -14.875 6.988 1 97.81 83 ASN A C 1
ATOM 680 O O . ASN A 1 83 ? 3.918 -15.898 6.426 1 97.81 83 ASN A O 1
ATOM 684 N N . GLU A 1 84 ? 3.594 -14.109 7.719 1 96.62 84 GLU A N 1
ATOM 685 C CA . GLU A 1 84 ? 2.168 -14.406 7.805 1 96.62 84 GLU A CA 1
ATOM 686 C C . GLU A 1 84 ? 1.479 -14.211 6.461 1 96.62 84 GLU A C 1
ATOM 688 O O . GLU A 1 84 ? 0.606 -14.992 6.078 1 96.62 84 GLU A O 1
ATOM 693 N N . TRP A 1 85 ? 1.847 -13.156 5.742 1 95.69 85 TRP A N 1
ATOM 694 C CA . TRP A 1 85 ? 1.312 -12.914 4.402 1 95.69 85 TRP A CA 1
ATOM 695 C C . TRP A 1 85 ? 1.62 -14.078 3.475 1 95.69 85 TRP A C 1
ATOM 697 O O . TRP A 1 85 ? 0.738 -14.562 2.76 1 95.69 85 TRP A O 1
ATOM 707 N N . ALA A 1 86 ? 2.881 -14.492 3.527 1 95.94 86 ALA A N 1
ATOM 708 C CA . ALA A 1 86 ? 3.318 -15.602 2.688 1 95.94 86 ALA A CA 1
ATOM 709 C C . ALA A 1 86 ? 2.561 -16.891 3.031 1 95.94 86 ALA A C 1
ATOM 711 O O . ALA A 1 86 ? 2.15 -17.625 2.137 1 95.94 86 ALA A O 1
ATOM 712 N N . ALA A 1 87 ? 2.377 -17.141 4.32 1 95.38 87 ALA A N 1
ATOM 713 C CA . ALA A 1 87 ? 1.664 -18.328 4.766 1 95.38 87 ALA A CA 1
ATOM 714 C C . ALA A 1 87 ? 0.224 -18.328 4.262 1 95.38 87 ALA A C 1
ATOM 716 O O . ALA A 1 87 ? -0.284 -19.359 3.816 1 95.38 87 ALA A O 1
ATOM 717 N N . LYS A 1 88 ? -0.409 -17.188 4.344 1 93.69 88 LYS A N 1
ATOM 718 C CA . LYS A 1 88 ? -1.789 -17.078 3.879 1 93.69 88 LYS A CA 1
ATOM 719 C C . LYS A 1 88 ? -1.873 -17.234 2.365 1 93.69 88 LYS A C 1
ATOM 721 O O . LYS A 1 88 ? -2.816 -17.844 1.851 1 93.69 88 LYS A O 1
ATOM 726 N N . ALA A 1 89 ? -0.908 -16.641 1.652 1 91.62 89 ALA A N 1
ATOM 727 C CA . ALA A 1 89 ? -0.853 -16.766 0.198 1 91.62 89 ALA A CA 1
ATOM 728 C C . ALA A 1 89 ? -0.698 -18.234 -0.222 1 91.62 89 ALA A C 1
ATOM 730 O O . ALA A 1 89 ? -1.247 -18.656 -1.243 1 91.62 89 ALA A O 1
ATOM 731 N N . ASN A 1 90 ? -0.049 -18.984 0.601 1 90.69 90 ASN A N 1
ATOM 732 C CA . ASN A 1 90 ? 0.232 -20.375 0.295 1 90.69 90 ASN A CA 1
ATOM 733 C C . ASN A 1 90 ? -1.021 -21.25 0.418 1 90.69 90 ASN A C 1
ATOM 735 O O . ASN A 1 90 ? -1.028 -22.406 -0.012 1 90.69 90 ASN A O 1
ATOM 739 N N . GLU A 1 91 ? -1.982 -20.688 1.031 1 88.12 91 GLU A N 1
ATOM 740 C CA . GLU A 1 91 ? -3.264 -21.391 1.033 1 88.12 91 GLU A CA 1
ATOM 741 C C . GLU A 1 91 ? -3.881 -21.406 -0.362 1 88.12 91 GLU A C 1
ATOM 743 O O . GLU A 1 91 ? -4.824 -22.156 -0.616 1 88.12 91 GLU A O 1
ATOM 748 N N . ARG A 1 92 ? -3.309 -20.703 -1.24 1 87.5 92 ARG A N 1
ATOM 749 C CA . ARG A 1 92 ? -3.654 -20.672 -2.658 1 87.5 92 ARG A CA 1
ATOM 750 C C . ARG A 1 92 ? -2.529 -21.25 -3.508 1 87.5 92 ARG A C 1
ATOM 752 O O . ARG A 1 92 ? -1.461 -21.578 -2.99 1 87.5 92 ARG A O 1
ATOM 759 N N . PRO A 1 93 ? -2.84 -21.344 -4.68 1 85.44 93 PRO A N 1
ATOM 760 C CA . PRO A 1 93 ? -1.832 -22.047 -5.477 1 85.44 93 PRO A CA 1
ATOM 761 C C . PRO A 1 93 ? -0.587 -21.203 -5.734 1 85.44 93 PRO A C 1
ATOM 763 O O . PRO A 1 93 ? 0.004 -21.266 -6.812 1 85.44 93 PRO A O 1
ATOM 766 N N . PHE A 1 94 ? -0.284 -20.344 -4.887 1 90.44 94 PHE A N 1
ATOM 767 C CA . PHE A 1 94 ? 0.975 -19.609 -4.996 1 90.44 94 PHE A CA 1
ATOM 768 C C . PHE A 1 94 ? 2.131 -20.453 -4.461 1 90.44 94 PHE A C 1
ATOM 770 O O . PHE A 1 94 ? 2.332 -20.531 -3.25 1 90.44 94 PHE A O 1
ATOM 777 N N . LYS A 1 95 ? 2.928 -20.938 -5.301 1 90.88 95 LYS A N 1
ATOM 778 C CA . LYS A 1 95 ? 4.055 -21.797 -4.938 1 90.88 95 LYS A CA 1
ATOM 779 C C . LYS A 1 95 ? 5.281 -20.953 -4.582 1 90.88 95 LYS A C 1
ATOM 781 O O . LYS A 1 95 ? 6.129 -21.391 -3.797 1 90.88 95 LYS A O 1
ATOM 786 N N . HIS A 1 96 ? 5.344 -19.812 -5.199 1 94.5 96 HIS A N 1
ATOM 787 C CA . HIS A 1 96 ? 6.492 -18.922 -5.016 1 94.5 96 HIS A CA 1
ATOM 788 C C . HIS A 1 96 ? 6.062 -17.547 -4.523 1 94.5 96 HIS A C 1
ATOM 790 O O . HIS A 1 96 ? 5.094 -16.984 -5.027 1 94.5 96 HIS A O 1
ATOM 796 N N . VAL A 1 97 ? 6.754 -17.125 -3.484 1 96.62 97 VAL A N 1
ATOM 797 C CA . VAL A 1 97 ? 6.555 -15.758 -2.998 1 96.62 97 VAL A CA 1
ATOM 798 C C . VAL A 1 97 ? 7.855 -14.969 -3.133 1 96.62 97 VAL A C 1
ATOM 800 O O . VAL A 1 97 ? 8.891 -15.367 -2.592 1 96.62 97 VAL A O 1
ATOM 803 N N . PHE A 1 98 ? 7.773 -13.914 -3.854 1 96.94 98 PHE A N 1
ATOM 804 C CA . PHE A 1 98 ? 8.914 -13.023 -4.023 1 96.94 98 PHE A CA 1
ATOM 805 C C . PHE A 1 98 ? 8.656 -11.68 -3.352 1 96.94 98 PHE A C 1
ATOM 807 O O . PHE A 1 98 ? 7.574 -11.109 -3.49 1 96.94 98 PHE A O 1
ATOM 814 N N . PHE A 1 99 ? 9.609 -11.234 -2.594 1 97.88 99 PHE A N 1
ATOM 815 C CA . PHE A 1 99 ? 9.609 -9.891 -2.031 1 97.88 99 PHE A CA 1
ATOM 816 C C . PHE A 1 99 ? 10.578 -8.984 -2.793 1 97.88 99 PHE A C 1
ATOM 818 O O . PHE A 1 99 ? 11.742 -9.328 -2.977 1 97.88 99 PHE A O 1
ATOM 825 N N . PHE A 1 100 ? 10.07 -7.875 -3.232 1 96.56 100 PHE A N 1
ATOM 826 C CA . PHE A 1 100 ? 10.938 -6.934 -3.928 1 96.56 100 PHE A CA 1
ATOM 827 C C . PHE A 1 100 ? 11.172 -5.688 -3.082 1 96.56 100 PHE A C 1
ATOM 829 O O . PHE A 1 100 ? 10.227 -5.133 -2.516 1 96.56 100 PHE A O 1
ATOM 836 N N . SER A 1 101 ? 12.43 -5.227 -3.043 1 95.69 101 SER A N 1
ATOM 837 C CA . SER A 1 101 ? 12.711 -3.988 -2.322 1 95.69 101 SER A CA 1
ATOM 838 C C . SER A 1 101 ? 14 -3.346 -2.811 1 95.69 101 SER A C 1
ATOM 840 O O . SER A 1 101 ? 14.922 -4.039 -3.252 1 95.69 101 SER A O 1
ATOM 842 N N . PHE A 1 102 ? 14.031 -2.037 -2.727 1 93.44 102 PHE A N 1
ATOM 843 C CA . PHE A 1 102 ? 15.281 -1.311 -2.926 1 93.44 102 PHE A CA 1
ATOM 844 C C . PHE A 1 102 ? 16.047 -1.173 -1.612 1 93.44 102 PHE A C 1
ATOM 846 O O . PHE A 1 102 ? 17.203 -0.769 -1.604 1 93.44 102 PHE A O 1
ATOM 853 N N . ASP A 1 103 ? 15.445 -1.507 -0.519 1 94.5 103 ASP A N 1
ATOM 854 C CA . ASP A 1 103 ? 16 -1.306 0.814 1 94.5 103 ASP A CA 1
ATOM 855 C C . ASP A 1 103 ? 17.047 -2.373 1.138 1 94.5 103 ASP A C 1
ATOM 857 O O . ASP A 1 103 ? 16.703 -3.543 1.33 1 94.5 103 ASP A O 1
ATOM 861 N N . PRO A 1 104 ? 18.25 -1.971 1.296 1 93.81 104 PRO A N 1
ATOM 862 C CA . PRO A 1 104 ? 19.297 -2.965 1.532 1 93.81 104 PRO A CA 1
ATOM 863 C C . PRO A 1 104 ? 19.188 -3.623 2.906 1 93.81 104 PRO A C 1
ATOM 865 O O . PRO A 1 104 ? 19.75 -4.695 3.127 1 93.81 104 PRO A O 1
ATOM 868 N N . HIS A 1 105 ? 18.5 -3.051 3.805 1 94.94 105 HIS A N 1
ATOM 869 C CA . HIS A 1 105 ? 18.406 -3.584 5.16 1 94.94 105 HIS A CA 1
ATOM 870 C C . HIS A 1 105 ? 17.703 -4.938 5.168 1 94.94 105 HIS A C 1
ATOM 872 O O . HIS A 1 105 ? 17.891 -5.734 6.09 1 94.94 105 HIS A O 1
ATOM 878 N N . TRP A 1 106 ? 16.953 -5.234 4.105 1 96.69 106 TRP A N 1
ATOM 879 C CA . TRP A 1 106 ? 16.25 -6.508 4.031 1 96.69 106 TRP A CA 1
ATOM 880 C C . TRP A 1 106 ? 17.219 -7.652 3.766 1 96.69 106 TRP A C 1
ATOM 882 O O . TRP A 1 106 ? 16.906 -8.812 4.043 1 96.69 106 TRP A O 1
ATOM 892 N N . LYS A 1 107 ? 18.359 -7.332 3.18 1 95.12 107 LYS A N 1
ATOM 893 C CA . LYS A 1 107 ? 19.344 -8.367 2.912 1 95.12 107 LYS A CA 1
ATOM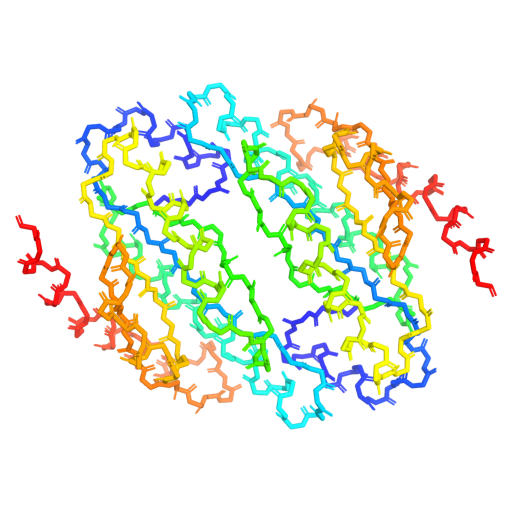 894 C C . LYS A 1 107 ? 19.766 -9.07 4.199 1 95.12 107 LYS A C 1
ATOM 896 O O . LYS A 1 107 ? 20.062 -10.266 4.195 1 95.12 107 LYS A O 1
ATOM 901 N N . LYS A 1 108 ? 19.75 -8.297 5.297 1 95.75 108 LYS A N 1
ATOM 902 C CA . LYS A 1 108 ? 20.109 -8.859 6.594 1 95.75 108 LYS A CA 1
ATOM 903 C C . LYS A 1 108 ? 19.016 -9.781 7.125 1 95.75 108 LYS A C 1
ATOM 905 O O . LYS A 1 108 ? 19.266 -10.586 8.023 1 95.75 108 LYS A O 1
ATOM 910 N N . GLN A 1 109 ? 17.828 -9.656 6.605 1 96.5 109 GLN A N 1
ATOM 911 C CA . GLN A 1 109 ? 16.688 -10.438 7.086 1 96.5 109 GLN A CA 1
ATOM 912 C C . GLN A 1 109 ? 16.281 -11.492 6.062 1 96.5 109 GLN A C 1
ATOM 914 O O . GLN A 1 109 ? 15.289 -12.195 6.25 1 96.5 109 GLN A O 1
ATOM 919 N N . GLU A 1 110 ? 17.031 -11.594 5.008 1 95.94 110 GLU A N 1
ATOM 920 C CA . GLU A 1 110 ? 16.656 -12.414 3.852 1 95.94 110 GLU A CA 1
ATOM 921 C C . GLU A 1 110 ? 16.406 -13.859 4.258 1 95.94 110 GLU A C 1
ATOM 923 O O . GLU A 1 110 ? 15.453 -14.484 3.797 1 95.94 110 GLU A O 1
ATOM 928 N N . ARG A 1 111 ? 17.172 -14.391 5.188 1 96.31 111 ARG A N 1
ATOM 929 C C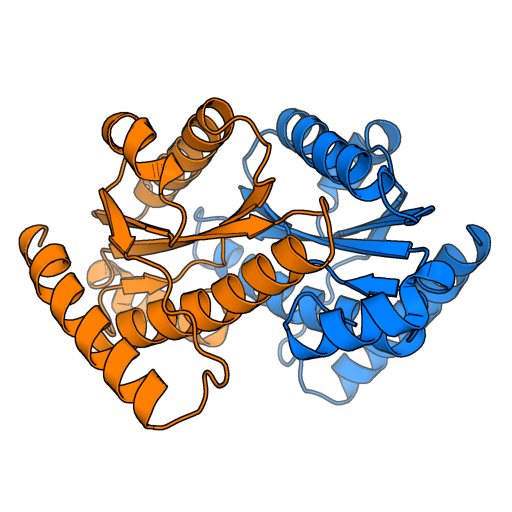A . ARG A 1 111 ? 17.094 -15.789 5.59 1 96.31 111 ARG A CA 1
ATOM 930 C C . ARG A 1 111 ? 15.859 -16.047 6.461 1 96.31 111 ARG A C 1
ATOM 932 O O . ARG A 1 111 ? 15.414 -17.172 6.598 1 96.31 111 ARG A O 1
ATOM 939 N N . ASN A 1 112 ? 15.383 -14.977 7.043 1 97.88 112 ASN A N 1
ATOM 940 C CA . ASN A 1 112 ? 14.25 -15.102 7.945 1 97.88 112 ASN A CA 1
ATOM 941 C C . ASN A 1 112 ? 12.922 -14.984 7.199 1 97.88 112 ASN A C 1
ATOM 943 O O . ASN A 1 112 ? 11.859 -15.234 7.77 1 97.88 112 ASN A O 1
ATOM 947 N N . LEU A 1 113 ? 12.977 -14.633 5.891 1 97.56 113 LEU A N 1
ATOM 948 C CA . LEU A 1 113 ? 11.773 -14.445 5.09 1 97.56 113 LEU A CA 1
ATOM 949 C C . LEU A 1 113 ? 11.297 -15.773 4.508 1 97.56 113 LEU A C 1
ATOM 951 O O . LEU A 1 113 ? 12.102 -16.547 3.969 1 97.56 113 LEU A O 1
ATOM 955 N N . ASN A 1 114 ? 10.008 -16.094 4.684 1 96.75 114 ASN A N 1
ATOM 956 C CA . ASN A 1 114 ? 9.406 -17.219 3.988 1 96.75 114 ASN A CA 1
ATOM 957 C C . ASN A 1 114 ? 9.094 -16.875 2.533 1 96.75 114 ASN A C 1
ATOM 959 O O . ASN A 1 114 ? 7.93 -16.844 2.133 1 96.75 114 ASN A O 1
ATOM 963 N N . GLY A 1 115 ? 10.023 -16.641 1.757 1 96.06 115 GLY A N 1
ATOM 964 C CA . GLY A 1 115 ? 10.031 -16.25 0.357 1 96.06 115 GLY A CA 1
ATOM 965 C C . GLY A 1 115 ? 11.391 -15.797 -0.125 1 96.06 115 GLY A C 1
ATOM 966 O O . GLY A 1 115 ? 12.383 -15.891 0.605 1 96.06 115 GLY A O 1
ATOM 967 N N . THR A 1 116 ? 11.422 -15.383 -1.286 1 95.88 116 THR A N 1
ATOM 968 C CA . THR A 1 116 ? 12.688 -14.977 -1.881 1 95.88 116 THR A CA 1
ATOM 969 C C . THR A 1 116 ? 12.75 -13.461 -2.033 1 95.88 116 THR A C 1
ATOM 971 O O . THR A 1 116 ? 11.828 -12.844 -2.568 1 95.88 116 THR A O 1
ATOM 974 N N . LEU A 1 117 ? 13.836 -12.906 -1.563 1 96.44 117 LEU A N 1
ATOM 975 C CA . LEU A 1 117 ? 14.023 -11.461 -1.674 1 96.44 117 LEU A CA 1
ATOM 976 C C . LEU A 1 117 ? 14.695 -11.102 -2.996 1 96.44 117 LEU A C 1
ATOM 978 O O . LEU A 1 117 ? 15.758 -11.625 -3.318 1 96.44 117 LEU A O 1
ATOM 982 N N . LEU A 1 118 ? 14 -10.32 -3.742 1 94.81 118 LEU A N 1
ATOM 983 C CA . LEU A 1 118 ? 14.586 -9.688 -4.922 1 94.81 118 LEU A CA 1
ATOM 984 C C . LEU A 1 118 ? 15.031 -8.266 -4.609 1 94.81 118 LEU A C 1
ATOM 986 O O . LEU A 1 118 ? 14.195 -7.355 -4.523 1 94.81 118 LEU A O 1
ATOM 990 N N . TRP A 1 119 ? 16.281 -8.117 -4.473 1 92.5 119 TRP A N 1
ATOM 991 C CA . TRP A 1 119 ? 16.828 -6.809 -4.117 1 92.5 119 TRP A CA 1
ATOM 992 C C . TRP A 1 119 ? 17.609 -6.211 -5.277 1 92.5 119 TRP A C 1
ATOM 994 O O . TRP A 1 119 ? 18.312 -6.93 -5.996 1 92.5 119 TRP A O 1
ATOM 1004 N N . MET A 1 120 ? 17.438 -4.941 -5.477 1 88.38 120 MET A N 1
ATOM 1005 C CA . MET A 1 120 ? 18.25 -4.184 -6.418 1 88.38 120 MET A CA 1
ATOM 1006 C C . MET A 1 120 ? 18.531 -2.781 -5.887 1 88.38 120 MET A C 1
ATOM 1008 O O . MET A 1 120 ? 17.719 -2.205 -5.176 1 88.38 120 MET A O 1
ATOM 1012 N N . PRO A 1 121 ? 19.703 -2.279 -6.27 1 85.81 121 PRO A N 1
ATOM 1013 C CA . PRO A 1 121 ? 19.953 -0.896 -5.867 1 85.81 121 PRO A CA 1
ATOM 1014 C C . PRO A 1 121 ? 19 0.099 -6.52 1 85.81 121 PRO A C 1
ATOM 1016 O O . PRO A 1 121 ? 18.625 -0.076 -7.684 1 85.81 121 PRO A O 1
ATOM 1019 N N . ALA A 1 122 ? 18.578 1.04 -5.707 1 80.69 122 ALA A N 1
ATOM 1020 C CA . ALA A 1 122 ? 17.641 2.035 -6.227 1 80.69 122 ALA A CA 1
ATOM 1021 C C . ALA A 1 122 ? 18.297 2.867 -7.332 1 80.69 122 ALA A C 1
ATOM 1023 O O . ALA A 1 122 ? 19.469 3.219 -7.242 1 80.69 122 ALA A O 1
ATOM 1024 N N . ILE A 1 123 ? 17.516 2.896 -8.406 1 74.88 123 ILE A N 1
ATOM 1025 C CA . ILE A 1 123 ? 17.969 3.779 -9.484 1 74.88 123 ILE A CA 1
ATOM 1026 C C . ILE A 1 123 ? 17.625 5.227 -9.133 1 74.88 123 ILE A C 1
ATOM 1028 O O . ILE A 1 123 ? 16.484 5.547 -8.828 1 74.88 123 ILE A O 1
ATOM 1032 N N . GLN A 1 124 ? 18.547 5.977 -8.859 1 70 124 GLN A N 1
ATOM 1033 C CA . GLN A 1 124 ? 18.297 7.387 -8.578 1 70 124 GLN A CA 1
ATOM 1034 C C . GLN A 1 124 ? 18.094 8.18 -9.867 1 70 124 GLN A C 1
ATOM 1036 O O . GLN A 1 124 ? 19.047 8.375 -10.633 1 70 124 GLN A O 1
ATOM 1041 N N . THR A 1 125 ? 16.859 8.18 -10.188 1 70.44 125 THR A N 1
ATOM 1042 C CA . THR A 1 125 ? 16.625 8.93 -11.414 1 70.44 125 THR A CA 1
ATOM 1043 C C . THR A 1 125 ? 15.719 10.133 -11.141 1 70.44 125 THR A C 1
ATOM 1045 O O . THR A 1 125 ? 14.922 10.117 -10.203 1 70.44 125 THR A O 1
ATOM 1048 N N . GLU A 1 126 ? 16.016 11.109 -11.844 1 66.88 126 GLU A N 1
ATOM 1049 C CA . GLU A 1 126 ? 15.219 12.32 -11.711 1 66.88 126 GLU A CA 1
ATOM 1050 C C . GLU A 1 126 ? 13.891 12.195 -12.453 1 66.88 126 GLU A C 1
ATOM 1052 O O . GLU A 1 126 ? 12.883 12.766 -12.039 1 66.88 126 GLU A O 1
ATOM 1057 N N . ASP A 1 127 ? 13.906 11.453 -13.516 1 79 127 ASP A N 1
ATOM 1058 C CA . ASP A 1 127 ? 12.719 11.32 -14.352 1 79 127 ASP A CA 1
ATOM 1059 C C . ASP A 1 127 ? 12.43 9.859 -14.672 1 79 127 ASP A C 1
ATOM 1061 O O . ASP A 1 127 ? 13.016 9.281 -15.594 1 79 127 ASP A O 1
ATOM 1065 N N . THR A 1 128 ? 11.43 9.391 -13.977 1 76.88 128 THR A N 1
ATOM 1066 C CA . THR A 1 128 ? 11.109 7.973 -14.094 1 76.88 128 THR A CA 1
ATOM 1067 C C . THR A 1 128 ? 10.477 7.668 -15.453 1 76.88 128 THR A C 1
ATOM 1069 O O . THR A 1 128 ? 10.414 6.508 -15.867 1 76.88 128 THR A O 1
ATOM 1072 N N . GLN A 1 129 ? 10.055 8.688 -16.156 1 79.5 129 GLN A N 1
ATOM 1073 C CA . GLN A 1 129 ? 9.383 8.469 -17.422 1 79.5 129 GLN A CA 1
ATOM 1074 C C . GLN A 1 129 ? 10.359 8.625 -18.594 1 79.5 129 GLN A C 1
ATOM 1076 O O . GLN A 1 129 ? 10.008 8.336 -19.734 1 79.5 129 GLN A O 1
ATOM 1081 N N . SER A 1 130 ? 11.484 8.93 -18.281 1 83.25 130 SER A N 1
ATOM 1082 C CA . SER A 1 130 ? 12.469 9.117 -19.359 1 83.25 130 SER A CA 1
ATOM 1083 C C . SER A 1 130 ? 12.805 7.797 -20.031 1 83.25 130 SER A C 1
ATOM 1085 O O . SER A 1 130 ? 12.719 6.738 -19.406 1 83.25 130 SER A O 1
ATOM 1087 N N . LYS A 1 131 ? 13.211 7.859 -21.328 1 85.62 131 LYS A N 1
ATOM 1088 C CA . LYS A 1 131 ? 13.594 6.668 -22.078 1 85.62 131 LYS A CA 1
ATOM 1089 C C . LYS A 1 131 ? 14.781 5.969 -21.438 1 85.62 131 LYS A C 1
ATOM 1091 O O . LYS A 1 131 ? 14.852 4.734 -21.406 1 85.62 131 LYS A O 1
ATOM 1096 N N . GLU A 1 132 ? 15.594 6.809 -20.984 1 83.81 132 GLU A N 1
ATOM 1097 C CA . GLU A 1 132 ? 16.797 6.277 -20.328 1 83.81 132 GLU A CA 1
ATOM 1098 C C . GLU A 1 132 ? 16.422 5.457 -19.094 1 83.81 132 GLU A C 1
ATOM 1100 O O . GLU A 1 132 ? 16.875 4.316 -18.953 1 83.81 132 GLU A O 1
ATOM 1105 N N . THR A 1 133 ? 15.625 6.035 -18.281 1 82.69 133 THR A N 1
ATOM 1106 C CA . THR A 1 133 ? 15.211 5.352 -17.062 1 82.69 133 THR A CA 1
ATOM 1107 C C . THR A 1 133 ? 14.438 4.078 -17.391 1 82.69 133 THR A C 1
ATOM 1109 O O . THR A 1 133 ? 14.648 3.041 -16.75 1 82.69 133 THR A O 1
ATOM 1112 N N . GLN A 1 134 ? 13.648 4.16 -18.375 1 85.31 134 GLN A N 1
ATOM 1113 C CA . GLN A 1 134 ? 12.867 2.998 -18.797 1 85.31 134 GLN A CA 1
ATOM 1114 C C . GLN A 1 134 ? 13.773 1.872 -19.281 1 85.31 134 GLN A C 1
ATOM 1116 O O . GLN A 1 134 ? 13.508 0.696 -19.031 1 85.31 134 GLN A O 1
ATOM 1121 N N . SER A 1 135 ? 14.789 2.322 -20.016 1 87.31 135 SER A N 1
ATOM 1122 C CA . SER A 1 135 ? 15.742 1.329 -20.5 1 87.31 135 SER A CA 1
ATOM 1123 C C . SER A 1 135 ? 16.469 0.655 -19.344 1 87.31 135 SER A C 1
ATOM 1125 O O . SER A 1 135 ? 16.688 -0.558 -19.359 1 87.31 135 SER A O 1
ATOM 1127 N N . ILE A 1 136 ? 16.797 1.443 -18.391 1 85.31 136 ILE A N 1
ATOM 1128 C CA . ILE A 1 136 ? 17.469 0.922 -17.203 1 85.31 136 ILE A CA 1
ATOM 1129 C C . ILE A 1 136 ? 16.562 -0.063 -16.484 1 85.31 136 ILE A C 1
ATOM 1131 O O . ILE A 1 136 ? 17 -1.148 -16.094 1 85.31 136 ILE A O 1
ATOM 1135 N N . ILE A 1 137 ? 15.344 0.303 -16.328 1 85.5 137 ILE A N 1
ATOM 1136 C CA . ILE A 1 137 ? 14.359 -0.539 -15.664 1 85.5 137 ILE A CA 1
ATOM 1137 C C . ILE A 1 137 ? 14.219 -1.864 -16.406 1 85.5 137 ILE A C 1
ATOM 1139 O O . ILE A 1 137 ? 14.227 -2.934 -15.789 1 85.5 137 ILE A O 1
ATOM 1143 N N . LYS A 1 138 ? 14.172 -1.803 -17.703 1 87.06 138 LYS A N 1
ATOM 1144 C CA . LYS A 1 138 ? 14.039 -3.01 -18.516 1 87.06 138 LYS A CA 1
ATOM 1145 C C . LYS A 1 138 ? 15.25 -3.926 -18.344 1 87.06 138 LYS A C 1
ATOM 1147 O O . LYS A 1 138 ? 15.102 -5.145 -18.234 1 87.06 138 LYS A O 1
ATOM 1152 N N . ASP A 1 139 ? 16.344 -3.293 -18.297 1 87.5 139 ASP A N 1
ATOM 1153 C CA . ASP A 1 139 ? 17.562 -4.055 -18.109 1 87.5 139 ASP A CA 1
ATOM 1154 C C . ASP A 1 139 ? 17.578 -4.734 -16.734 1 87.5 139 ASP A C 1
ATOM 1156 O O . ASP A 1 139 ? 17.969 -5.898 -16.625 1 87.5 139 ASP A O 1
ATOM 1160 N N . GLN A 1 140 ? 17.156 -4.012 -15.781 1 85.5 140 GLN A N 1
ATOM 1161 C CA . GLN A 1 140 ? 17.109 -4.551 -14.43 1 85.5 140 GLN A CA 1
ATOM 1162 C C . GLN A 1 140 ? 16.094 -5.676 -14.32 1 85.5 140 GLN A C 1
ATOM 1164 O O . GLN A 1 140 ? 16.328 -6.68 -13.641 1 85.5 140 GLN A O 1
ATOM 1169 N N . VAL A 1 141 ? 14.977 -5.5 -14.953 1 87.75 141 VAL A N 1
ATOM 1170 C CA . VAL A 1 141 ? 13.945 -6.535 -14.977 1 87.75 141 VAL A CA 1
ATOM 1171 C C . VAL A 1 141 ? 14.508 -7.805 -15.617 1 87.75 141 VAL A C 1
ATOM 1173 O O . VAL A 1 141 ? 14.281 -8.906 -15.117 1 87.75 141 VAL A O 1
ATOM 1176 N N . ASN A 1 142 ? 15.266 -7.625 -16.672 1 86.75 142 ASN A N 1
ATOM 1177 C CA . ASN A 1 142 ? 15.867 -8.766 -17.344 1 86.75 142 ASN A CA 1
ATOM 1178 C C . ASN A 1 142 ? 16.844 -9.508 -16.438 1 86.75 142 ASN A C 1
ATOM 1180 O O . ASN A 1 142 ? 16.922 -10.734 -16.469 1 86.75 142 ASN A O 1
ATOM 1184 N N . GLN A 1 143 ? 17.484 -8.742 -15.703 1 84.69 143 GLN A N 1
ATOM 1185 C CA . GLN A 1 143 ? 18.438 -9.344 -14.766 1 84.69 143 GLN A CA 1
ATOM 1186 C C . GLN A 1 143 ? 17.703 -10.18 -13.719 1 84.69 143 GLN A C 1
ATOM 1188 O O . GLN A 1 143 ? 18.156 -11.281 -13.375 1 84.69 143 GLN A O 1
ATOM 1193 N N . LEU A 1 144 ? 16.656 -9.703 -13.242 1 87.81 144 LEU A N 1
ATOM 1194 C CA . LEU A 1 144 ? 15.914 -10.414 -12.203 1 87.81 144 LEU A CA 1
ATOM 1195 C C . LEU A 1 144 ? 15.141 -11.586 -12.797 1 87.81 144 LEU A C 1
ATOM 1197 O O . LEU A 1 144 ? 14.844 -12.555 -12.102 1 87.81 144 LEU A O 1
ATOM 1201 N N . THR A 1 145 ? 14.805 -11.406 -14.078 1 87.06 145 THR A N 1
ATOM 1202 C CA . THR A 1 145 ? 14.086 -12.461 -14.773 1 87.06 145 THR A CA 1
ATOM 1203 C C . THR A 1 145 ? 14.859 -13.781 -14.695 1 87.06 145 THR A C 1
ATOM 1205 O O . THR A 1 145 ? 14.273 -14.828 -14.43 1 87.06 145 THR A O 1
ATOM 1208 N N . GLY A 1 146 ? 16.141 -13.664 -14.906 1 84.38 146 GLY A N 1
ATOM 1209 C CA . GLY A 1 146 ? 16.969 -14.859 -14.789 1 84.38 146 GLY A CA 1
ATOM 1210 C C . GLY A 1 146 ? 16.891 -15.516 -13.422 1 84.38 146 GLY A C 1
ATOM 1211 O O . GLY A 1 146 ? 16.75 -16.734 -13.312 1 84.38 146 GLY A O 1
ATOM 1212 N N . LEU A 1 147 ? 16.891 -14.695 -12.461 1 85.69 147 LEU A N 1
ATOM 1213 C CA . LEU A 1 147 ? 16.828 -15.18 -11.086 1 85.69 147 LEU A CA 1
ATOM 1214 C C . LEU A 1 147 ? 15.477 -15.828 -10.797 1 85.69 147 LEU A C 1
ATOM 1216 O O . LEU A 1 147 ? 15.414 -16.922 -10.227 1 85.69 147 LEU A O 1
ATOM 1220 N N . ILE A 1 148 ? 14.398 -15.219 -11.172 1 89.94 148 ILE A N 1
ATOM 1221 C CA . ILE A 1 148 ? 13.039 -15.703 -10.93 1 89.94 148 ILE A CA 1
ATOM 1222 C C . ILE A 1 148 ? 12.836 -17.047 -11.633 1 89.94 148 ILE A C 1
ATOM 1224 O O . ILE A 1 148 ? 12.258 -17.969 -11.055 1 89.94 148 ILE A O 1
ATOM 1228 N N . LYS A 1 149 ? 13.398 -17.188 -12.781 1 89.06 149 LYS A N 1
ATOM 1229 C CA . LYS A 1 149 ? 13.219 -18.406 -13.586 1 89.06 149 LYS A CA 1
ATOM 1230 C C . LYS A 1 149 ? 13.898 -19.594 -12.922 1 89.06 149 LYS A C 1
ATOM 1232 O O . LYS A 1 149 ? 13.477 -20.734 -13.109 1 89.06 149 LYS A O 1
ATOM 1237 N N . THR A 1 150 ? 14.875 -19.281 -12.18 1 88.69 150 THR A N 1
ATOM 1238 C CA . THR A 1 150 ? 15.602 -20.375 -11.531 1 88.69 150 THR A CA 1
ATOM 1239 C C . THR A 1 150 ? 14.766 -21.016 -10.43 1 88.69 150 THR A C 1
ATOM 1241 O O . THR A 1 150 ? 15.039 -22.125 -10 1 88.69 150 THR A O 1
ATOM 1244 N N . TYR A 1 151 ? 13.797 -20.344 -10.016 1 85.38 151 TYR A N 1
ATOM 1245 C CA . TYR A 1 151 ? 12.945 -20.859 -8.953 1 85.38 151 TYR A CA 1
ATOM 1246 C C . TYR A 1 151 ? 11.789 -21.672 -9.523 1 85.38 151 TYR A C 1
ATOM 1248 O O . TYR A 1 151 ? 11.078 -22.359 -8.781 1 85.38 151 TYR A O 1
ATOM 1256 N N . TRP A 1 152 ? 11.617 -21.484 -10.82 1 83.88 152 TRP A N 1
ATOM 1257 C CA . TRP A 1 152 ? 10.555 -22.25 -11.477 1 83.88 152 TRP A CA 1
ATOM 1258 C C . TRP A 1 152 ? 11.078 -23.578 -12 1 83.88 152 TRP A C 1
ATOM 1260 O O . TRP A 1 152 ? 10.391 -24.594 -11.914 1 83.88 152 TRP A O 1
ATOM 1270 N N . MET B 1 1 ? -2.059 16.531 -1.664 1 90.69 1 MET B N 1
ATOM 1271 C CA . MET B 1 1 ? -0.684 16.047 -1.764 1 90.69 1 MET B CA 1
ATOM 1272 C C . MET B 1 1 ? -0.59 14.586 -1.358 1 90.69 1 MET B C 1
ATOM 1274 O O . MET B 1 1 ? -1.304 14.141 -0.458 1 90.69 1 MET B O 1
ATOM 1278 N N . GLN B 1 2 ? 0.19 13.93 -2.15 1 92.94 2 GLN B N 1
ATOM 1279 C CA . GLN B 1 2 ? 0.37 12.5 -1.932 1 92.94 2 GLN B CA 1
ATOM 1280 C C . GLN B 1 2 ? 1.849 12.141 -1.808 1 92.94 2 GLN B C 1
ATOM 1282 O O . GLN B 1 2 ? 2.717 12.984 -2.041 1 92.94 2 GLN B O 1
ATOM 1287 N N . TRP B 1 3 ? 2.047 10.914 -1.405 1 91.62 3 TRP B N 1
ATOM 1288 C CA . TRP B 1 3 ? 3.408 10.43 -1.2 1 91.62 3 TRP B CA 1
ATOM 1289 C C . TRP B 1 3 ? 4.09 10.141 -2.533 1 91.62 3 TRP B C 1
ATOM 1291 O O . TRP B 1 3 ? 4.297 8.984 -2.898 1 91.62 3 TRP B O 1
ATOM 1301 N N . ASN B 1 4 ? 4.414 11.148 -3.223 1 90.56 4 ASN B N 1
ATOM 1302 C CA . ASN B 1 4 ? 5.188 11.109 -4.461 1 90.56 4 ASN B CA 1
ATOM 1303 C C . ASN B 1 4 ? 6.121 12.312 -4.574 1 90.56 4 ASN B C 1
ATOM 1305 O O . ASN B 1 4 ? 5.984 13.281 -3.824 1 90.56 4 ASN B O 1
ATOM 1309 N N . LYS B 1 5 ? 7.051 12.227 -5.457 1 85.5 5 LYS B N 1
ATOM 1310 C CA . LYS B 1 5 ? 8.109 13.219 -5.547 1 85.5 5 LYS B CA 1
ATOM 1311 C C . LYS B 1 5 ? 7.539 14.617 -5.773 1 85.5 5 LYS B C 1
ATOM 1313 O O . LYS B 1 5 ? 7.91 15.57 -5.082 1 85.5 5 LYS B O 1
ATOM 1318 N N . GLN B 1 6 ? 6.645 14.703 -6.668 1 87.44 6 GLN B N 1
ATOM 1319 C CA . GLN B 1 6 ? 6.086 16 -7.035 1 87.44 6 GLN B CA 1
ATOM 1320 C C . GLN B 1 6 ? 5.336 16.625 -5.863 1 87.44 6 GLN B C 1
ATOM 1322 O O . GLN B 1 6 ? 5.543 17.797 -5.539 1 87.44 6 GLN B O 1
ATOM 1327 N N . ASP B 1 7 ? 4.551 15.945 -5.215 1 91.69 7 ASP B N 1
ATOM 1328 C CA . ASP B 1 7 ? 3.732 16.453 -4.117 1 91.69 7 ASP B CA 1
ATOM 1329 C C . ASP B 1 7 ? 4.59 16.734 -2.883 1 91.69 7 ASP B C 1
ATOM 1331 O O . ASP B 1 7 ? 4.293 17.656 -2.115 1 91.69 7 ASP B O 1
ATOM 1335 N N . LEU B 1 8 ? 5.652 15.914 -2.689 1 91.38 8 LEU B N 1
ATOM 1336 C CA . LEU B 1 8 ? 6.523 16.156 -1.544 1 91.38 8 LEU B CA 1
ATOM 1337 C C . LEU B 1 8 ? 7.25 17.484 -1.678 1 91.38 8 LEU B C 1
ATOM 1339 O O . LEU B 1 8 ? 7.465 18.188 -0.684 1 91.38 8 LEU B O 1
ATOM 1343 N N . ASP B 1 9 ? 7.613 17.766 -2.896 1 88.44 9 ASP B N 1
ATOM 1344 C CA . ASP B 1 9 ? 8.211 19.078 -3.125 1 88.44 9 ASP B CA 1
ATOM 1345 C C . ASP B 1 9 ? 7.258 20.188 -2.699 1 88.44 9 ASP B C 1
ATOM 1347 O O . ASP B 1 9 ? 7.664 21.141 -2.025 1 88.44 9 ASP B O 1
ATOM 1351 N N . GLN B 1 10 ? 6.051 20.031 -3.074 1 87.94 10 GLN B N 1
ATOM 1352 C CA . GLN B 1 10 ? 5.027 21.016 -2.717 1 87.94 10 GLN B CA 1
ATOM 1353 C C . GLN B 1 10 ? 4.777 21.016 -1.211 1 87.94 10 GLN B C 1
ATOM 1355 O O . GLN B 1 10 ? 4.594 22.078 -0.612 1 87.94 10 GLN B O 1
ATOM 1360 N N . TYR B 1 11 ? 4.746 19.875 -0.605 1 90.81 11 TYR B N 1
ATOM 1361 C CA . TYR B 1 11 ? 4.555 19.719 0.832 1 90.81 11 TYR B CA 1
ATOM 1362 C C . TYR B 1 11 ? 5.594 20.516 1.613 1 90.81 11 TYR B C 1
ATOM 1364 O O . TYR B 1 11 ? 5.254 21.25 2.545 1 90.81 11 TYR B O 1
ATOM 1372 N N . PHE B 1 12 ? 6.82 20.438 1.251 1 91 12 PHE B N 1
ATOM 1373 C CA . PHE B 1 12 ? 7.883 21.062 2.033 1 91 12 PHE B CA 1
ATOM 1374 C C . PHE B 1 12 ? 7.902 22.562 1.822 1 91 12 PHE B C 1
ATOM 1376 O O . PHE B 1 12 ? 8.43 23.312 2.652 1 91 12 PHE B O 1
ATOM 1383 N N . THR B 1 13 ? 7.297 23 0.726 1 88.69 13 THR B N 1
ATOM 1384 C CA . THR B 1 13 ? 7.168 24.438 0.521 1 88.69 13 THR B CA 1
ATOM 1385 C C . THR B 1 13 ? 6.07 25.016 1.41 1 88.69 13 THR B C 1
ATOM 1387 O O . THR B 1 13 ? 6.094 26.203 1.744 1 88.69 13 THR B O 1
ATOM 1390 N N . ALA B 1 14 ? 5.121 24.156 1.823 1 87.69 14 ALA B N 1
ATOM 1391 C CA . ALA B 1 14 ? 3.979 24.609 2.613 1 87.69 14 ALA B CA 1
ATOM 1392 C C . ALA B 1 14 ? 3.793 23.734 3.854 1 87.69 14 ALA B C 1
ATOM 1394 O O . ALA B 1 14 ? 2.666 23.516 4.301 1 87.69 14 ALA B O 1
ATOM 1395 N N . GLU B 1 15 ? 4.844 23.188 4.402 1 87.19 15 GLU B N 1
ATOM 1396 C CA . GLU B 1 15 ? 4.801 22.188 5.461 1 87.19 15 GLU B CA 1
ATOM 1397 C C . GLU B 1 15 ? 4.039 22.703 6.68 1 87.19 15 GLU B C 1
ATOM 1399 O O . GLU B 1 15 ? 3.318 21.938 7.332 1 87.19 15 GLU B O 1
ATOM 1404 N N . GLU B 1 16 ? 4.078 23.984 6.918 1 85.94 16 GLU B N 1
ATOM 1405 C CA . GLU B 1 16 ? 3.465 24.547 8.109 1 85.94 16 GLU B CA 1
ATOM 1406 C C . GLU B 1 16 ? 1.941 24.484 8.031 1 85.94 16 GLU B C 1
ATOM 1408 O O . GLU B 1 16 ? 1.259 24.5 9.055 1 85.94 16 GLU B O 1
ATOM 1413 N N . TYR B 1 17 ? 1.387 24.375 6.793 1 88.31 17 TYR B N 1
ATOM 1414 C CA . TYR B 1 17 ? -0.059 24.406 6.598 1 88.31 17 TYR B CA 1
ATOM 1415 C C . TYR B 1 17 ? -0.617 22.984 6.484 1 88.31 17 TYR B C 1
ATOM 1417 O O . TYR B 1 17 ? -1.831 22.781 6.566 1 88.31 17 TYR B O 1
ATOM 1425 N N . ILE B 1 18 ? 0.185 22.062 6.289 1 91.56 18 ILE B N 1
ATOM 1426 C CA . ILE B 1 18 ? -0.218 20.672 6.141 1 91.56 18 ILE B CA 1
ATOM 1427 C C . ILE B 1 18 ? -0.12 19.953 7.484 1 91.56 18 ILE B C 1
ATOM 1429 O O . ILE B 1 18 ? 0.91 19.359 7.805 1 91.56 18 ILE B O 1
ATOM 1433 N N . ASP B 1 19 ? -1.199 19.969 8.203 1 92.75 19 ASP B N 1
ATOM 1434 C CA . ASP B 1 19 ? -1.133 19.531 9.594 1 92.75 19 ASP B CA 1
ATOM 1435 C C . ASP B 1 19 ? -1.859 18.188 9.781 1 92.75 19 ASP B C 1
ATOM 1437 O O . ASP B 1 19 ? -1.997 17.719 10.906 1 92.75 19 ASP B O 1
ATOM 1441 N N . THR B 1 20 ? -2.385 17.578 8.68 1 94.88 20 THR B N 1
ATOM 1442 C CA . THR B 1 20 ? -3.201 16.375 8.781 1 94.88 20 THR B CA 1
ATOM 1443 C C . THR B 1 20 ? -2.639 15.266 7.902 1 94.88 20 THR B C 1
ATOM 1445 O O . THR B 1 20 ? -2.346 15.492 6.727 1 94.88 20 THR B O 1
ATOM 1448 N N . LEU B 1 21 ? -2.432 14.164 8.508 1 96.12 21 LEU B N 1
ATOM 1449 C CA . LEU B 1 21 ? -2.01 12.961 7.789 1 96.12 21 LEU B CA 1
ATOM 1450 C C . LEU B 1 21 ? -3.182 12 7.598 1 96.12 21 LEU B C 1
ATOM 1452 O O . LEU B 1 21 ? -3.934 11.742 8.539 1 96.12 21 LEU B O 1
ATOM 1456 N N . LEU B 1 22 ? -3.422 11.57 6.398 1 97 22 LEU B N 1
ATOM 1457 C CA . LEU B 1 22 ? -4.484 10.617 6.082 1 97 22 LEU B CA 1
ATOM 1458 C C . LEU B 1 22 ? -3.898 9.289 5.633 1 97 22 LEU B C 1
ATOM 1460 O O . LEU B 1 22 ? -3.139 9.234 4.664 1 97 22 LEU B O 1
ATOM 1464 N N . ILE B 1 23 ? -4.246 8.203 6.324 1 97.75 23 ILE B N 1
ATOM 1465 C CA . ILE B 1 23 ? -3.715 6.879 6.039 1 97.75 23 ILE B CA 1
ATOM 1466 C C . ILE B 1 23 ? -4.859 5.926 5.695 1 97.75 23 ILE B C 1
ATOM 1468 O O . ILE B 1 23 ? -5.66 5.57 6.559 1 97.75 23 ILE B O 1
ATOM 1472 N N . PRO B 1 24 ? -4.906 5.453 4.484 1 97.69 24 PRO B N 1
ATOM 1473 C CA . PRO B 1 24 ? -5.918 4.453 4.141 1 97.69 24 PRO B CA 1
ATOM 1474 C C . PRO B 1 24 ? -5.555 3.053 4.637 1 97.69 24 PRO B C 1
ATOM 1476 O O . PRO B 1 24 ? -4.422 2.605 4.457 1 97.69 24 PRO B O 1
ATOM 1479 N N . LEU B 1 25 ? -6.488 2.42 5.277 1 97.75 25 LEU B N 1
ATOM 1480 C CA . LEU B 1 25 ? -6.332 1.043 5.734 1 97.75 25 LEU B CA 1
ATOM 1481 C C . LEU B 1 25 ? -7.121 0.085 4.852 1 97.75 25 LEU B C 1
ATOM 1483 O O . LEU B 1 25 ? -8.352 0.156 4.797 1 97.75 25 LEU B O 1
ATOM 1487 N N . ILE B 1 26 ? -6.383 -0.819 4.207 1 96.31 26 ILE B N 1
ATOM 1488 C CA . ILE B 1 26 ? -7.02 -1.67 3.207 1 96.31 26 ILE B CA 1
ATOM 1489 C C . ILE B 1 26 ? -6.676 -3.133 3.477 1 96.31 26 ILE B C 1
ATOM 1491 O O . ILE B 1 26 ? -5.504 -3.521 3.41 1 96.31 26 ILE B O 1
ATOM 1495 N N . PRO B 1 27 ? -7.695 -3.936 3.689 1 95.75 27 PRO B N 1
ATOM 1496 C CA . PRO B 1 27 ? -7.418 -5.352 3.949 1 95.75 27 PRO B CA 1
ATOM 1497 C C . PRO B 1 27 ? -7.156 -6.145 2.672 1 95.75 27 PRO B C 1
ATOM 1499 O O . PRO B 1 27 ? -7.719 -5.832 1.619 1 95.75 27 PRO B O 1
ATOM 1502 N N . ILE B 1 28 ? -6.273 -7.086 2.729 1 95.06 28 ILE B N 1
ATOM 1503 C CA . ILE B 1 28 ? -6.023 -8.086 1.693 1 95.06 28 ILE B CA 1
ATOM 1504 C C . ILE B 1 28 ? -6.457 -9.461 2.191 1 95.06 28 ILE B C 1
ATOM 1506 O O . ILE B 1 28 ? -6.277 -9.789 3.367 1 95.06 28 ILE B O 1
ATOM 1510 N N . THR B 1 29 ? -7.027 -10.242 1.367 1 94.62 29 THR B N 1
ATOM 1511 C CA . THR B 1 29 ? -7.422 -11.594 1.733 1 94.62 29 THR B CA 1
ATOM 1512 C C . THR B 1 29 ? -7.176 -12.562 0.578 1 94.62 29 THR B C 1
ATOM 1514 O O . THR B 1 29 ? -7.215 -12.164 -0.589 1 94.62 29 THR B O 1
ATOM 1517 N N . PHE B 1 30 ? -6.867 -13.773 0.947 1 92.56 30 PHE B N 1
ATOM 1518 C CA . PHE B 1 30 ? -6.641 -14.828 -0.032 1 92.56 30 PHE B CA 1
ATOM 1519 C C . PHE B 1 30 ? -7.656 -15.953 0.139 1 92.56 30 PHE B C 1
ATOM 1521 O O . PHE B 1 30 ? -7.461 -17.062 -0.381 1 92.56 30 PHE B O 1
ATOM 1528 N N . THR B 1 31 ? -8.664 -15.734 0.857 1 89.56 31 THR B N 1
ATOM 1529 C CA . THR B 1 31 ? -9.57 -16.781 1.311 1 89.56 31 THR B CA 1
ATOM 1530 C C . THR B 1 31 ? -10.273 -17.438 0.125 1 89.56 31 THR B C 1
ATOM 1532 O O . THR B 1 31 ? -10.219 -18.656 -0.033 1 89.56 31 THR B O 1
ATOM 1535 N N . ASN B 1 32 ? -11.039 -16.703 -0.641 1 88.88 32 ASN B N 1
ATOM 1536 C CA . ASN B 1 32 ? -11.711 -17.203 -1.831 1 88.88 32 ASN B CA 1
ATOM 1537 C C . ASN B 1 32 ? -11.945 -16.094 -2.855 1 88.88 32 ASN B C 1
ATOM 1539 O O . ASN B 1 32 ? -11.664 -14.922 -2.586 1 88.88 32 ASN B O 1
ATOM 1543 N N . GLN B 1 33 ? -12.445 -16.531 -3.963 1 89.31 33 GLN B N 1
ATOM 1544 C CA . GLN B 1 33 ? -12.602 -15.617 -5.082 1 89.31 33 GLN B CA 1
ATOM 1545 C C . GLN B 1 33 ? -13.5 -14.438 -4.711 1 89.31 33 GLN B C 1
ATOM 1547 O O . GLN B 1 33 ? -13.148 -13.281 -4.949 1 89.31 33 GLN B O 1
ATOM 1552 N N . LYS B 1 34 ? -14.633 -14.758 -4.125 1 90.94 34 LYS B N 1
ATOM 1553 C CA . LYS B 1 34 ? -15.617 -13.727 -3.783 1 90.94 34 LYS B CA 1
ATOM 1554 C C . LYS B 1 34 ? -15.016 -12.688 -2.846 1 90.94 34 LYS B C 1
ATOM 1556 O O . LYS B 1 34 ? -15.156 -11.484 -3.072 1 90.94 34 LYS B O 1
ATOM 1561 N N . GLU B 1 35 ? -14.312 -13.055 -1.85 1 91.62 35 GLU B N 1
ATOM 1562 C CA . GLU B 1 35 ? -13.719 -12.164 -0.854 1 91.62 35 GLU B CA 1
ATOM 1563 C C . GLU B 1 35 ? -12.562 -11.375 -1.447 1 91.62 35 GLU B C 1
ATOM 1565 O O . GLU B 1 35 ? -12.359 -10.203 -1.104 1 91.62 35 GLU B O 1
ATOM 1570 N N . MET B 1 36 ? -11.844 -12.008 -2.283 1 92.69 36 MET B N 1
ATOM 1571 C CA . MET B 1 36 ? -10.719 -11.32 -2.922 1 92.69 36 MET B CA 1
ATOM 1572 C C . MET B 1 36 ? -11.219 -10.219 -3.852 1 92.69 36 MET B C 1
ATOM 1574 O O . MET B 1 36 ? -10.68 -9.109 -3.846 1 92.69 36 MET B O 1
ATOM 1578 N N . GLU B 1 37 ? -12.227 -10.547 -4.578 1 90.56 37 GLU B N 1
ATOM 1579 C CA . GLU B 1 37 ? -12.812 -9.562 -5.484 1 90.56 37 GLU B CA 1
ATOM 1580 C C . GLU B 1 37 ? -13.398 -8.383 -4.715 1 90.56 37 GLU B C 1
ATOM 1582 O O . GLU B 1 37 ? -13.258 -7.23 -5.125 1 90.56 37 GLU B O 1
ATOM 1587 N N . LYS B 1 38 ? -14.031 -8.695 -3.664 1 89.81 38 LYS B N 1
ATOM 1588 C CA . LYS B 1 38 ? -14.594 -7.652 -2.807 1 89.81 38 LYS B CA 1
ATOM 1589 C C . LYS B 1 38 ? -13.492 -6.758 -2.246 1 89.81 38 LYS B C 1
ATOM 1591 O O . LYS B 1 38 ? -13.617 -5.531 -2.248 1 89.81 38 LYS B O 1
ATOM 1596 N N . SER B 1 39 ? -12.484 -7.391 -1.763 1 91.56 39 SER B N 1
ATOM 1597 C CA . SER B 1 39 ? -11.352 -6.652 -1.212 1 91.56 39 SER B CA 1
ATOM 1598 C C . SER B 1 39 ? -10.711 -5.75 -2.264 1 91.56 39 SER B C 1
ATOM 1600 O O . SER B 1 39 ? -10.367 -4.602 -1.975 1 91.56 39 SER B O 1
ATOM 1602 N N . ALA B 1 40 ? -10.578 -6.246 -3.455 1 92.06 40 ALA B N 1
ATOM 1603 C CA . ALA B 1 40 ? -10.008 -5.469 -4.551 1 92.06 40 ALA B CA 1
ATOM 1604 C C . ALA B 1 40 ? -10.898 -4.285 -4.91 1 92.06 40 ALA B C 1
ATOM 1606 O O . ALA B 1 40 ? -10.406 -3.186 -5.18 1 92.06 40 ALA B O 1
ATOM 1607 N N . ALA B 1 41 ? -12.18 -4.535 -4.914 1 88.81 41 ALA B N 1
ATOM 1608 C CA . ALA B 1 41 ? -13.133 -3.463 -5.191 1 88.81 41 ALA B CA 1
ATOM 1609 C C . ALA B 1 41 ? -13.062 -2.381 -4.117 1 88.81 41 ALA B C 1
ATOM 1611 O O . ALA B 1 41 ? -13.109 -1.188 -4.426 1 88.81 41 ALA B O 1
ATOM 1612 N N . GLN B 1 42 ? -12.93 -2.816 -2.938 1 88.44 42 GLN B N 1
ATOM 1613 C CA . GLN B 1 42 ? -12.828 -1.882 -1.821 1 88.44 42 GLN B CA 1
ATOM 1614 C C . GLN B 1 42 ? -11.531 -1.076 -1.895 1 88.44 42 GLN B C 1
ATOM 1616 O O . GLN B 1 42 ? -11.508 0.104 -1.538 1 88.44 42 GLN B O 1
ATOM 1621 N N . GLN B 1 43 ? -10.562 -1.743 -2.258 1 91.62 43 GLN B N 1
ATOM 1622 C CA . GLN B 1 43 ? -9.312 -1.026 -2.455 1 91.62 43 GLN B CA 1
ATOM 1623 C C . GLN B 1 43 ? -9.461 0.07 -3.506 1 91.62 43 GLN B C 1
ATOM 1625 O O . GLN B 1 43 ? -9.062 1.215 -3.279 1 91.62 43 GLN B O 1
ATOM 1630 N N . GLU B 1 44 ? -10.016 -0.262 -4.617 1 90.25 44 GLU B N 1
ATOM 1631 C CA . GLU B 1 44 ? -10.188 0.7 -5.699 1 90.25 44 GLU B CA 1
ATOM 1632 C C . GLU B 1 44 ? -11.055 1.878 -5.266 1 90.25 44 GLU B C 1
ATOM 1634 O O . GLU B 1 44 ? -10.672 3.037 -5.445 1 90.25 44 GLU B O 1
ATOM 1639 N N . THR B 1 45 ? -12.133 1.558 -4.699 1 89.94 45 THR B N 1
ATOM 1640 C CA . THR B 1 45 ? -13.062 2.596 -4.273 1 89.94 45 THR B CA 1
ATOM 1641 C C . THR B 1 45 ? -12.477 3.408 -3.121 1 89.94 45 THR B C 1
ATOM 1643 O O . THR B 1 45 ? -12.633 4.629 -3.072 1 89.94 45 THR B O 1
ATOM 1646 N N . GLY B 1 46 ? -11.875 2.68 -2.201 1 92.06 46 GLY B N 1
ATOM 1647 C CA . GLY B 1 46 ? -11.258 3.357 -1.071 1 92.06 46 GLY B CA 1
ATOM 1648 C C . GLY B 1 46 ? -10.203 4.367 -1.483 1 92.06 46 GLY B C 1
ATOM 1649 O O . GLY B 1 46 ? -10.156 5.477 -0.95 1 92.06 46 GLY B O 1
ATOM 1650 N N . MET B 1 47 ? -9.406 3.973 -2.465 1 92.75 47 MET B N 1
ATOM 1651 C CA . MET B 1 47 ? -8.344 4.867 -2.918 1 92.75 47 MET B CA 1
ATOM 1652 C C . MET B 1 47 ? -8.93 6.066 -3.658 1 92.75 47 MET B C 1
ATOM 1654 O O . MET B 1 47 ? -8.406 7.18 -3.555 1 92.75 47 MET B O 1
ATOM 1658 N N . ILE B 1 48 ? -9.945 5.855 -4.371 1 90.62 48 ILE B N 1
ATOM 1659 C CA . ILE B 1 48 ? -10.633 6.969 -5.023 1 90.62 48 ILE B CA 1
ATOM 1660 C C . ILE B 1 48 ? -11.172 7.93 -3.971 1 90.62 48 ILE B C 1
ATOM 1662 O O . ILE B 1 48 ? -11.016 9.148 -4.09 1 90.62 48 ILE B O 1
ATOM 1666 N N . PHE B 1 49 ? -11.727 7.391 -3.004 1 91.5 49 PHE B N 1
ATOM 1667 C CA . PHE B 1 49 ? -12.328 8.172 -1.933 1 91.5 49 PHE B CA 1
ATOM 1668 C C . PHE B 1 49 ? -11.289 9.039 -1.241 1 91.5 49 PHE B C 1
ATOM 1670 O O . PHE B 1 49 ? -11.477 10.25 -1.091 1 91.5 49 PHE B O 1
ATOM 1677 N N . VAL B 1 50 ? -10.219 8.477 -0.825 1 94.12 50 VAL B N 1
ATOM 1678 C CA . VAL B 1 50 ? -9.227 9.219 -0.05 1 94.12 50 VAL B CA 1
ATOM 1679 C C . VAL B 1 50 ? -8.539 10.242 -0.943 1 94.12 50 VAL B C 1
ATOM 1681 O O . VAL B 1 50 ? -8.141 11.312 -0.477 1 94.12 50 VAL B O 1
ATOM 1684 N N . ARG B 1 51 ? -8.461 9.961 -2.164 1 93.56 51 ARG B N 1
ATOM 1685 C CA . ARG B 1 51 ? -7.906 10.953 -3.082 1 93.56 51 ARG B CA 1
ATOM 1686 C C . ARG B 1 51 ? -8.836 12.148 -3.225 1 93.56 51 ARG B C 1
ATOM 1688 O O . ARG B 1 51 ? -8.383 13.297 -3.279 1 93.56 51 ARG B O 1
ATOM 1695 N N . GLU B 1 52 ? -10.109 11.82 -3.32 1 91 52 GLU B N 1
ATOM 1696 C CA . GLU B 1 52 ? -11.094 12.891 -3.373 1 91 52 GLU B CA 1
ATOM 1697 C C . GLU B 1 52 ? -11.078 13.727 -2.094 1 91 52 GLU B C 1
ATOM 1699 O O . GLU B 1 52 ? -11.219 14.945 -2.137 1 91 52 GLU B O 1
ATOM 1704 N N . MET B 1 53 ? -10.938 13.07 -1.034 1 92.38 53 MET B N 1
ATOM 1705 C CA . MET B 1 53 ? -10.836 13.758 0.251 1 92.38 53 MET B CA 1
ATOM 1706 C C . MET B 1 53 ? -9.617 14.672 0.287 1 92.38 53 MET B C 1
ATOM 1708 O O . MET B 1 53 ? -9.703 15.812 0.748 1 92.38 53 MET B O 1
ATOM 1712 N N . GLU B 1 54 ? -8.469 14.102 -0.139 1 93.56 54 GLU B N 1
ATOM 1713 C CA . GLU B 1 54 ? -7.238 14.891 -0.198 1 93.56 54 GLU B CA 1
ATOM 1714 C C . GLU B 1 54 ? -7.418 16.125 -1.078 1 93.56 54 GLU B C 1
ATOM 1716 O O . GLU B 1 54 ? -6.965 17.219 -0.725 1 93.56 54 GLU B O 1
ATOM 1721 N N . LYS B 1 55 ? -8.102 15.961 -2.197 1 90.94 55 LYS B N 1
ATOM 1722 C CA . LYS B 1 55 ? -8.352 17.078 -3.1 1 90.94 55 LYS B CA 1
ATOM 1723 C C . LYS B 1 55 ? -9.219 18.141 -2.428 1 90.94 55 LYS B C 1
ATOM 1725 O O . LYS B 1 55 ? -8.992 19.344 -2.604 1 90.94 55 LYS B O 1
ATOM 1730 N N . HIS B 1 56 ? -10.141 17.656 -1.691 1 89.56 56 HIS B N 1
ATOM 1731 C CA . HIS B 1 56 ? -11.07 18.547 -1.01 1 89.56 56 HIS B CA 1
ATOM 1732 C C . HIS B 1 56 ? -10.359 19.375 0.053 1 89.56 56 HIS B C 1
ATOM 1734 O O . HIS B 1 56 ? -10.711 20.547 0.285 1 89.56 56 HIS B O 1
ATOM 1740 N N . PHE B 1 57 ? -9.391 18.828 0.646 1 89.56 57 PHE B N 1
ATOM 1741 C CA . PHE B 1 57 ? -8.656 19.5 1.71 1 89.56 57 PHE B CA 1
ATOM 1742 C C . PHE B 1 57 ? -7.234 19.828 1.271 1 89.56 57 PHE B C 1
ATOM 1744 O O . PHE B 1 57 ? -6.293 19.688 2.057 1 89.56 57 PHE B O 1
ATOM 1751 N N . LYS B 1 58 ? -7.199 20.125 -0.035 1 85.38 58 LYS B N 1
ATOM 1752 C CA . LYS B 1 58 ? -5.895 20.406 -0.616 1 85.38 58 LYS B CA 1
ATOM 1753 C C . LYS B 1 58 ? -5.137 21.438 0.224 1 85.38 58 LYS B C 1
ATOM 1755 O O . LYS B 1 58 ? -5.695 22.469 0.601 1 85.38 58 LYS B O 1
ATOM 1760 N N . GLY B 1 59 ? -3.938 21.094 0.58 1 83.06 59 GLY B N 1
ATOM 1761 C CA . GLY B 1 59 ? -3.102 22.016 1.335 1 83.06 59 GLY B CA 1
ATOM 1762 C C . GLY B 1 59 ? -3.125 21.75 2.83 1 83.06 59 GLY B C 1
ATOM 1763 O O . GLY B 1 59 ? -2.365 22.359 3.584 1 83.06 59 GLY B O 1
ATOM 1764 N N . ARG B 1 60 ? -4.016 20.906 3.215 1 89.69 60 ARG B N 1
ATOM 1765 C CA . ARG B 1 60 ? -4.051 20.625 4.648 1 89.69 60 ARG B CA 1
ATOM 1766 C C . ARG B 1 60 ? -3.801 19.141 4.93 1 89.69 60 ARG B C 1
ATOM 1768 O O . ARG B 1 60 ? -3.312 18.781 6 1 89.69 60 ARG B O 1
ATOM 1775 N N . ILE B 1 61 ? -4.082 18.375 3.973 1 93.38 61 ILE B N 1
ATOM 1776 C CA . ILE B 1 61 ? -4.012 16.938 4.188 1 93.38 61 ILE B CA 1
ATOM 1777 C C . ILE B 1 61 ? -2.891 16.344 3.344 1 93.38 61 ILE B C 1
ATOM 1779 O O . ILE B 1 61 ? -2.74 16.688 2.168 1 93.38 61 ILE B O 1
ATOM 1783 N N . PHE B 1 62 ? -2.1 15.57 4 1 95 62 PHE B N 1
ATOM 1784 C CA . PHE B 1 62 ? -1.108 14.75 3.314 1 95 62 PHE B CA 1
ATOM 1785 C C . PHE B 1 62 ? -1.539 13.289 3.291 1 95 62 PHE B C 1
ATOM 1787 O O . PHE B 1 62 ? -1.739 12.672 4.344 1 95 62 PHE B O 1
ATOM 1794 N N . LEU B 1 63 ? -1.724 12.75 2.059 1 96.62 63 LEU B N 1
ATOM 1795 C CA . LEU B 1 63 ? -2.207 11.383 1.891 1 96.62 63 LEU B CA 1
ATOM 1796 C C . LEU B 1 63 ? -1.043 10.406 1.806 1 96.62 63 LEU B C 1
ATOM 1798 O O . LEU B 1 63 ? -0.216 10.492 0.896 1 96.62 63 LEU B O 1
ATOM 1802 N N . LEU B 1 64 ? -1.022 9.461 2.707 1 96.5 64 LEU B N 1
ATOM 1803 C CA . LEU B 1 64 ? -0.01 8.406 2.691 1 96.5 64 LEU B CA 1
ATOM 1804 C C . LEU B 1 64 ? -0.437 7.254 1.79 1 96.5 64 LEU B C 1
ATOM 1806 O O . LEU B 1 64 ? -1.62 7.117 1.471 1 96.5 64 LEU B O 1
ATOM 1810 N N . PRO B 1 65 ? 0.571 6.434 1.418 1 95.19 65 PRO B N 1
ATOM 1811 C CA . PRO B 1 65 ? 0.19 5.195 0.737 1 95.19 65 PRO B CA 1
ATOM 1812 C C . PRO B 1 65 ? -0.701 4.301 1.594 1 95.19 65 PRO B C 1
ATOM 1814 O O . PRO B 1 65 ? -0.66 4.379 2.824 1 95.19 65 PRO B O 1
ATOM 1817 N N . ALA B 1 66 ? -1.4 3.504 0.92 1 96.5 66 ALA B N 1
ATOM 1818 C CA . ALA B 1 66 ? -2.334 2.633 1.632 1 96.5 66 ALA B CA 1
ATOM 1819 C C . ALA B 1 66 ? -1.591 1.673 2.557 1 96.5 66 ALA B C 1
ATOM 1821 O O . ALA B 1 66 ? -0.544 1.133 2.189 1 96.5 66 ALA B O 1
ATOM 1822 N N . TYR B 1 67 ? -2.117 1.613 3.713 1 97.81 67 TYR B N 1
ATOM 1823 C CA . TYR B 1 67 ? -1.696 0.606 4.68 1 97.81 67 TYR B CA 1
ATOM 1824 C C . TYR B 1 67 ? -2.447 -0.702 4.469 1 97.81 67 TYR B C 1
ATOM 1826 O O . TYR B 1 67 ? -3.648 -0.786 4.734 1 97.81 67 TYR B O 1
ATOM 1834 N N . HIS B 1 68 ? -1.707 -1.703 4.039 1 97.31 68 HIS B N 1
ATOM 1835 C CA . HIS B 1 68 ? -2.342 -2.988 3.766 1 97.31 68 HIS B CA 1
ATOM 1836 C C . HIS B 1 68 ? -2.109 -3.971 4.91 1 97.31 68 HIS B C 1
ATOM 1838 O O . HIS B 1 68 ? -1.027 -3.996 5.5 1 97.31 68 HIS B O 1
ATOM 1844 N N . TYR B 1 69 ? -3.139 -4.699 5.176 1 97.44 69 TYR B N 1
ATOM 1845 C CA . TYR B 1 69 ? -3.061 -5.723 6.215 1 97.44 69 TYR B CA 1
ATOM 1846 C C . TYR B 1 69 ? -3.896 -6.941 5.848 1 97.44 69 TYR B C 1
ATOM 1848 O O . TYR B 1 69 ? -4.766 -6.863 4.977 1 97.44 69 TYR B O 1
ATOM 1856 N N . LEU B 1 70 ? -3.586 -8.078 6.461 1 96.5 70 LEU B N 1
ATOM 1857 C CA . LEU B 1 70 ? -4.383 -9.281 6.23 1 96.5 70 LEU B CA 1
ATOM 1858 C C . LEU B 1 70 ? -5.734 -9.18 6.934 1 96.5 70 LEU B C 1
ATOM 1860 O O . LEU B 1 70 ? -5.797 -8.891 8.125 1 96.5 70 LEU B O 1
ATOM 1864 N N . ALA B 1 71 ? -6.707 -9.445 6.195 1 94.62 71 ALA B N 1
ATOM 1865 C CA . ALA B 1 71 ? -8.062 -9.391 6.75 1 94.62 71 ALA B CA 1
ATOM 1866 C C . ALA B 1 71 ? -8.203 -10.336 7.938 1 94.62 71 ALA B C 1
ATOM 1868 O O . ALA B 1 71 ? -8.953 -10.047 8.875 1 94.62 71 ALA B O 1
ATOM 1869 N N . SER B 1 72 ? -7.52 -11.406 7.914 1 90.44 72 SER B N 1
ATOM 1870 C CA . SER B 1 72 ? -7.594 -12.422 8.953 1 90.44 72 SER B CA 1
ATOM 1871 C C . SER B 1 72 ? -6.562 -12.172 10.047 1 90.44 72 SER B C 1
ATOM 1873 O O . SER B 1 72 ? -6.422 -12.977 10.969 1 90.44 72 SER B O 1
ATOM 1875 N N . GLY B 1 73 ? -5.836 -11.094 9.906 1 90.25 73 GLY B N 1
ATOM 1876 C CA . GLY B 1 73 ? -4.746 -10.852 10.836 1 90.25 73 GLY B CA 1
ATOM 1877 C C . GLY B 1 73 ? -5.211 -10.328 12.18 1 90.25 73 GLY B C 1
ATOM 1878 O O . GLY B 1 73 ? -6.402 -10.094 12.383 1 90.25 73 GLY B O 1
ATOM 1879 N N . ASP B 1 74 ? -4.25 -10.172 13.047 1 93.31 74 ASP B N 1
ATOM 1880 C CA . ASP B 1 74 ? -4.473 -9.641 14.391 1 93.31 74 ASP B CA 1
ATOM 1881 C C . ASP B 1 74 ? -4.547 -8.117 14.375 1 93.31 74 ASP B C 1
ATOM 1883 O O . ASP B 1 74 ? -3.518 -7.441 14.32 1 93.31 74 ASP B O 1
ATOM 1887 N N . LEU B 1 75 ? -5.699 -7.559 14.547 1 95.31 75 LEU B N 1
ATOM 1888 C CA . LEU B 1 75 ? -5.891 -6.113 14.484 1 95.31 75 LEU B CA 1
ATOM 1889 C C . LEU B 1 75 ? -5.188 -5.422 15.648 1 95.31 75 LEU B C 1
ATOM 1891 O O . LEU B 1 75 ? -4.773 -4.266 15.531 1 95.31 75 LEU B O 1
ATOM 1895 N N . GLY B 1 76 ? -5.074 -6.207 16.781 1 95.88 76 GLY B N 1
ATOM 1896 C CA . GLY B 1 76 ? -4.301 -5.645 17.875 1 95.88 76 GLY B CA 1
ATOM 1897 C C . GLY B 1 76 ? -2.859 -5.355 17.5 1 95.88 76 GLY B C 1
ATOM 1898 O O . GLY B 1 76 ? -2.322 -4.301 17.844 1 95.88 76 GLY B O 1
ATOM 1899 N N . ALA B 1 77 ? -2.289 -6.262 16.828 1 96 77 ALA B N 1
ATOM 1900 C CA . ALA B 1 77 ? -0.921 -6.066 16.359 1 96 77 ALA B CA 1
ATOM 1901 C C . ALA B 1 77 ? -0.848 -4.93 15.344 1 96 77 ALA B C 1
ATOM 1903 O O . ALA B 1 77 ? 0.109 -4.152 15.344 1 96 77 ALA B O 1
ATOM 1904 N N . GLU B 1 78 ? -1.878 -4.844 14.516 1 97.69 78 GLU B N 1
ATOM 1905 C CA . GLU B 1 78 ? -1.934 -3.773 13.523 1 97.69 78 GLU B CA 1
ATOM 1906 C C . GLU B 1 78 ? -2.062 -2.408 14.195 1 97.69 78 GLU B C 1
ATOM 1908 O O . GLU B 1 78 ? -1.486 -1.424 13.727 1 97.69 78 GLU B O 1
ATOM 1913 N N . VAL B 1 79 ? -2.824 -2.408 15.289 1 98 79 VAL B N 1
ATOM 1914 C CA . VAL B 1 79 ? -2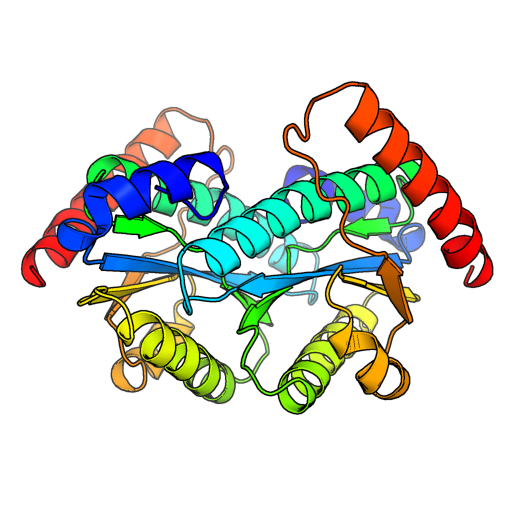.99 -1.169 16.047 1 98 79 VAL B CA 1
ATOM 1915 C C . VAL B 1 79 ? -1.635 -0.689 16.547 1 98 79 VAL B C 1
ATOM 1917 O O . VAL B 1 79 ? -1.287 0.484 16.406 1 98 79 VAL B O 1
ATOM 1920 N N . SER B 1 80 ? -0.91 -1.597 17.109 1 97.44 80 SER B N 1
ATOM 1921 C CA . SER B 1 80 ? 0.41 -1.25 17.625 1 97.44 80 SER B CA 1
ATOM 1922 C C . SER B 1 80 ? 1.309 -0.696 16.531 1 97.44 80 SER B C 1
ATOM 1924 O O . SER B 1 80 ? 2.002 0.303 16.734 1 97.44 80 SER B O 1
ATOM 1926 N N . ARG B 1 81 ? 1.294 -1.298 15.438 1 97.12 81 ARG B N 1
ATOM 1927 C CA . ARG B 1 81 ? 2.1 -0.883 14.289 1 97.12 81 ARG B CA 1
ATOM 1928 C C . ARG B 1 81 ? 1.658 0.483 13.781 1 97.12 81 ARG B C 1
ATOM 1930 O O . ARG B 1 81 ? 2.492 1.355 13.523 1 97.12 81 ARG B O 1
ATOM 1937 N N . LEU B 1 82 ? 0.346 0.703 13.656 1 97.62 82 LEU B N 1
ATOM 1938 C CA . LEU B 1 82 ? -0.213 1.963 13.18 1 97.62 82 LEU B CA 1
ATOM 1939 C C . LEU B 1 82 ? 0.1 3.1 14.141 1 97.62 82 LEU B C 1
ATOM 1941 O O . LEU B 1 82 ? 0.344 4.23 13.719 1 97.62 82 LEU B O 1
ATOM 1945 N N . ASN B 1 83 ? 0.111 2.758 15.414 1 97.81 83 ASN B N 1
ATOM 1946 C CA . ASN B 1 83 ? 0.439 3.773 16.406 1 97.81 83 ASN B CA 1
ATOM 1947 C C . ASN B 1 83 ? 1.898 4.207 16.312 1 97.81 83 ASN B C 1
ATOM 1949 O O . ASN B 1 83 ? 2.227 5.367 16.578 1 97.81 83 ASN B O 1
ATOM 1953 N N . GLU B 1 84 ? 2.705 3.287 15.898 1 96.62 84 GLU B N 1
ATOM 1954 C CA . GLU B 1 84 ? 4.086 3.67 15.625 1 96.62 84 GLU B CA 1
ATOM 1955 C C . GLU B 1 84 ? 4.172 4.629 14.445 1 96.62 84 GLU B C 1
ATOM 1957 O O . GLU B 1 84 ? 4.953 5.582 14.461 1 96.62 84 GLU B O 1
ATOM 1962 N N . TRP B 1 85 ? 3.373 4.383 13.406 1 95.69 85 TRP B N 1
ATOM 1963 C CA . TRP B 1 85 ? 3.311 5.281 12.258 1 95.69 85 TRP B CA 1
ATOM 1964 C C . TRP B 1 85 ? 2.881 6.68 12.688 1 95.69 85 TRP B C 1
ATOM 1966 O O . TRP B 1 85 ? 3.496 7.672 12.289 1 95.69 85 TRP B O 1
ATOM 1976 N N . ALA B 1 86 ? 1.834 6.699 13.492 1 95.94 86 ALA B N 1
ATOM 1977 C CA . ALA B 1 86 ? 1.309 7.973 13.977 1 95.94 86 ALA B CA 1
ATOM 1978 C C . ALA B 1 86 ? 2.348 8.711 14.82 1 95.94 86 ALA B C 1
ATOM 1980 O O . ALA B 1 86 ? 2.514 9.922 14.688 1 95.94 86 ALA B O 1
ATOM 1981 N N . ALA B 1 87 ? 3.041 7.984 15.672 1 95.44 87 ALA B N 1
ATOM 1982 C CA . ALA B 1 87 ? 4.066 8.578 16.531 1 95.44 87 ALA B CA 1
ATOM 1983 C C . ALA B 1 87 ? 5.188 9.195 15.695 1 95.44 87 ALA B C 1
ATOM 1985 O O . ALA B 1 87 ? 5.656 10.289 15.992 1 95.44 87 ALA B O 1
ATOM 1986 N N . LYS B 1 88 ? 5.594 8.477 14.672 1 93.62 88 LYS B N 1
ATOM 1987 C CA . LYS B 1 88 ? 6.652 8.984 13.805 1 93.62 88 LYS B CA 1
ATOM 1988 C C . LYS B 1 88 ? 6.188 10.203 13.016 1 93.62 88 LYS B C 1
ATOM 1990 O O . LYS B 1 88 ? 6.953 11.141 12.805 1 93.62 88 LYS B O 1
ATOM 1995 N N . ALA B 1 89 ? 4.934 10.156 12.547 1 91.62 89 ALA B N 1
ATOM 1996 C CA . ALA B 1 89 ? 4.355 11.281 11.812 1 91.62 89 ALA B CA 1
ATOM 1997 C C . ALA B 1 89 ? 4.309 12.531 12.688 1 91.62 89 ALA B C 1
ATOM 1999 O O . ALA B 1 89 ? 4.5 13.648 12.203 1 91.62 89 ALA B O 1
ATOM 2000 N N . ASN B 1 90 ? 4.168 12.328 13.953 1 90.81 90 ASN B N 1
ATOM 2001 C CA . ASN B 1 90 ? 4.039 13.438 14.898 1 90.81 90 ASN B CA 1
ATOM 2002 C C . ASN B 1 90 ? 5.375 14.141 15.125 1 90.81 90 ASN B C 1
ATOM 2004 O O . ASN B 1 90 ? 5.418 15.227 15.711 1 90.81 90 ASN B O 1
ATOM 2008 N N . GLU B 1 91 ? 6.379 13.492 14.711 1 88.25 91 GLU B N 1
ATOM 2009 C CA . GLU B 1 91 ? 7.664 14.18 14.734 1 88.25 91 GLU B CA 1
ATOM 2010 C C . GLU B 1 91 ? 7.707 15.32 13.719 1 88.25 91 GLU B C 1
ATOM 2012 O O . GLU B 1 91 ? 8.594 16.172 13.766 1 88.25 91 GLU B O 1
ATOM 2017 N N . ARG B 1 92 ? 6.73 15.367 12.906 1 87.69 92 ARG B N 1
ATOM 2018 C CA . ARG B 1 92 ? 6.508 16.438 11.938 1 87.69 92 ARG B CA 1
ATOM 2019 C C . ARG B 1 92 ? 5.262 17.234 12.289 1 87.69 92 ARG B C 1
ATOM 2021 O O . ARG B 1 92 ? 4.547 16.906 13.234 1 87.69 92 ARG B O 1
ATOM 2028 N N . PRO B 1 93 ? 5.121 18.219 11.555 1 85.88 93 PRO B N 1
ATOM 2029 C CA . PRO B 1 93 ? 4.02 19.078 11.977 1 85.88 93 PRO B CA 1
ATOM 2030 C C . PRO B 1 93 ? 2.646 18.484 11.688 1 85.88 93 PRO B C 1
ATOM 2032 O O . PRO B 1 93 ? 1.704 19.203 11.359 1 85.88 93 PRO B O 1
ATOM 2035 N N . PHE B 1 94 ? 2.541 17.219 11.664 1 90.62 94 PHE B N 1
ATOM 2036 C CA . PHE B 1 94 ? 1.231 16.594 11.555 1 90.62 94 PHE B CA 1
ATOM 2037 C C . PHE B 1 94 ? 0.529 16.562 12.906 1 90.62 94 PHE B C 1
ATOM 2039 O O . PHE B 1 94 ? 0.821 15.703 13.742 1 90.62 94 PHE B O 1
ATOM 2046 N N . LYS B 1 95 ? -0.429 17.359 13.086 1 91 95 LYS B N 1
ATOM 2047 C CA . LYS B 1 95 ? -1.169 17.469 14.344 1 91 95 LYS B CA 1
ATOM 2048 C C . LYS B 1 95 ? -2.299 16.453 14.406 1 91 95 LYS B C 1
ATOM 2050 O O . LYS B 1 95 ? -2.703 16.016 15.484 1 91 95 LYS B O 1
ATOM 2055 N N . HIS B 1 96 ? -2.783 16.125 13.242 1 94.56 96 HIS B N 1
ATOM 2056 C CA . HIS B 1 96 ? -3.916 15.203 13.148 1 94.56 96 HIS B CA 1
ATOM 2057 C C . HIS B 1 96 ? -3.576 14 12.273 1 94.56 96 HIS B C 1
ATOM 2059 O O . HIS B 1 96 ? -2.977 14.148 11.203 1 94.56 96 HIS B O 1
ATOM 2065 N N . VAL B 1 97 ? -3.889 12.852 12.812 1 96.62 97 VAL B N 1
ATOM 2066 C CA . VAL B 1 97 ? -3.76 11.625 12.031 1 96.62 97 VAL B CA 1
ATOM 2067 C C . VAL B 1 97 ? -5.129 10.969 11.867 1 96.62 97 VAL B C 1
ATOM 2069 O O . VAL B 1 97 ? -5.797 10.664 12.859 1 96.62 97 VAL B O 1
ATOM 2072 N N . PHE B 1 98 ? -5.52 10.797 10.664 1 96.94 98 PHE B N 1
ATOM 2073 C CA . PHE B 1 98 ? -6.773 10.133 10.344 1 96.94 98 PHE B CA 1
ATOM 2074 C C . PHE B 1 98 ? -6.52 8.789 9.672 1 96.94 98 PHE B C 1
ATOM 2076 O O . PHE B 1 98 ? -5.684 8.688 8.766 1 96.94 98 PHE B O 1
ATOM 2083 N N . PHE B 1 99 ? -7.172 7.773 10.141 1 97.88 99 PHE B N 1
ATOM 2084 C CA . PHE B 1 99 ? -7.199 6.465 9.5 1 97.88 99 PHE B CA 1
ATOM 2085 C C . PHE B 1 99 ? -8.516 6.246 8.766 1 97.88 99 PHE B C 1
ATOM 2087 O O . PHE B 1 99 ? -9.594 6.402 9.352 1 97.88 99 PHE B O 1
ATOM 2094 N N . PHE B 1 100 ? -8.414 5.918 7.527 1 96.56 100 PHE B N 1
ATOM 2095 C CA . PHE B 1 100 ? -9.633 5.641 6.773 1 96.56 100 PHE B CA 1
ATOM 2096 C C . PHE B 1 100 ? -9.734 4.16 6.441 1 96.56 100 PHE B C 1
ATOM 2098 O O . PHE B 1 100 ? -8.758 3.539 6.012 1 96.56 100 PHE B O 1
ATOM 2105 N N . SER B 1 101 ? -10.945 3.607 6.602 1 95.69 101 SER B N 1
ATOM 2106 C CA . SER B 1 101 ? -11.148 2.211 6.223 1 95.69 101 SER B CA 1
ATOM 2107 C C . SER B 1 101 ? -12.617 1.912 5.969 1 95.69 101 SER B C 1
ATOM 2109 O O . SER B 1 101 ? -13.5 2.531 6.57 1 95.69 101 SER B O 1
ATOM 2111 N N . PHE B 1 102 ? -12.836 0.968 5.086 1 93.38 102 PHE B N 1
ATOM 2112 C CA . PHE B 1 102 ? -14.18 0.413 4.922 1 93.38 102 PHE B CA 1
ATOM 2113 C C . PHE B 1 102 ? -14.398 -0.764 5.863 1 93.38 102 PHE B C 1
ATOM 2115 O O . PHE B 1 102 ? -15.523 -1.242 6.016 1 93.38 102 PHE B O 1
ATOM 2122 N N . ASP B 1 103 ? -13.383 -1.224 6.504 1 94.5 103 ASP B N 1
ATOM 2123 C CA . ASP B 1 103 ? -13.422 -2.422 7.336 1 94.5 103 ASP B CA 1
ATOM 2124 C C . ASP B 1 103 ? -14.062 -2.125 8.695 1 94.5 103 ASP B C 1
ATOM 2126 O O . ASP B 1 103 ? -13.477 -1.424 9.523 1 94.5 103 ASP B O 1
ATOM 2130 N N . PRO B 1 104 ? -15.164 -2.725 8.945 1 93.75 104 PRO B N 1
ATOM 2131 C CA . PRO B 1 104 ? -15.852 -2.416 10.203 1 93.75 104 PRO B CA 1
ATOM 2132 C C . PRO B 1 104 ? -15.117 -2.953 11.422 1 93.75 104 PRO B C 1
ATOM 2134 O O . PRO B 1 104 ? -15.367 -2.498 12.547 1 93.75 104 PRO B O 1
ATOM 2137 N N . HIS B 1 105 ? -14.258 -3.867 11.273 1 95 105 HIS B N 1
ATOM 2138 C CA . HIS B 1 105 ? -13.562 -4.477 12.398 1 95 105 HIS B CA 1
ATOM 2139 C C . HIS B 1 105 ? -12.688 -3.457 13.125 1 95 105 HIS B C 1
ATOM 2141 O O . HIS B 1 105 ? -12.375 -3.625 14.305 1 95 105 HIS B O 1
ATOM 2147 N N . TRP B 1 106 ? -12.344 -2.357 12.438 1 96.75 106 TRP B N 1
ATOM 2148 C CA . TRP B 1 106 ? -11.516 -1.328 13.047 1 96.75 106 TRP B CA 1
ATOM 2149 C C . TRP B 1 106 ? -12.297 -0.541 14.094 1 96.75 106 TRP B C 1
ATOM 2151 O O . TRP B 1 106 ? -11.711 0.09 14.977 1 96.75 106 TRP B O 1
ATOM 2161 N N . LYS B 1 107 ? -13.602 -0.537 13.961 1 95.12 107 LYS B N 1
ATOM 2162 C CA . LYS B 1 107 ? -14.43 0.175 14.93 1 95.12 107 LYS B CA 1
ATOM 2163 C C . LYS B 1 107 ? -14.203 -0.363 16.344 1 95.12 107 LYS B C 1
ATOM 2165 O O . LYS B 1 107 ? -14.266 0.389 17.312 1 95.12 107 LYS B O 1
ATOM 2170 N N . LYS B 1 108 ? -13.906 -1.656 16.406 1 95.81 108 LYS B N 1
ATOM 2171 C CA . LYS B 1 108 ? -13.648 -2.285 17.703 1 95.81 108 LYS B CA 1
ATOM 2172 C C . LYS B 1 108 ? -12.297 -1.857 18.266 1 95.81 108 LYS B C 1
ATOM 2174 O O . LYS B 1 108 ? -12.031 -2.023 19.453 1 95.81 108 LYS B O 1
ATOM 2179 N N . GLN B 1 109 ? -11.43 -1.354 17.422 1 96.5 109 GLN B N 1
ATOM 2180 C CA . GLN B 1 109 ? -10.086 -0.976 17.828 1 96.5 109 GLN B CA 1
ATOM 2181 C C . GLN B 1 109 ? -9.922 0.542 17.859 1 96.5 109 GLN B C 1
ATOM 2183 O O . GLN B 1 109 ? -8.828 1.051 18.094 1 96.5 109 GLN B O 1
ATOM 2188 N N . GLU B 1 110 ? -10.984 1.242 17.594 1 96.06 110 GLU B N 1
ATOM 2189 C CA . GLU B 1 110 ? -10.953 2.688 17.391 1 96.06 110 GLU B CA 1
ATOM 2190 C C . GLU B 1 110 ? -10.32 3.402 18.578 1 96.06 110 GLU B C 1
ATOM 2192 O O . GLU B 1 110 ? -9.523 4.32 18.406 1 96.06 110 GLU B O 1
ATOM 2197 N N . ARG B 1 111 ? -10.562 2.939 19.781 1 96.31 111 ARG B N 1
ATOM 2198 C CA . ARG B 1 111 ? -10.094 3.596 21 1 96.31 111 ARG B CA 1
ATOM 2199 C C . ARG B 1 111 ? -8.609 3.346 21.219 1 96.31 111 ARG B C 1
ATOM 2201 O O . ARG B 1 111 ? -7.949 4.082 21.953 1 96.31 111 ARG B O 1
ATOM 2208 N N . ASN B 1 112 ? -8.133 2.311 20.594 1 97.88 112 ASN B N 1
ATOM 2209 C CA . ASN B 1 112 ? -6.734 1.942 20.781 1 97.88 112 ASN B CA 1
ATOM 2210 C C . ASN B 1 112 ? -5.832 2.637 19.766 1 97.88 112 ASN B C 1
ATOM 2212 O O . ASN B 1 112 ? -4.605 2.578 19.875 1 97.88 112 ASN B O 1
ATOM 2216 N N . LEU B 1 113 ? -6.449 3.338 18.766 1 97.62 113 LEU B N 1
ATOM 2217 C CA . LEU B 1 113 ? -5.688 4.004 17.719 1 97.62 113 LEU B CA 1
ATOM 2218 C C . LEU B 1 113 ? -5.25 5.395 18.172 1 97.62 113 LEU B C 1
ATOM 2220 O O . LEU B 1 113 ? -6.051 6.16 18.719 1 97.62 113 LEU B O 1
ATOM 2224 N N . ASN B 1 114 ? -3.947 5.695 18.016 1 96.75 114 ASN B N 1
ATOM 2225 C CA . ASN B 1 114 ? -3.467 7.062 18.203 1 96.75 114 ASN B CA 1
ATOM 2226 C C . ASN B 1 114 ? -3.791 7.941 17 1 96.75 114 ASN B C 1
ATOM 2228 O O . ASN B 1 114 ? -2.887 8.414 16.312 1 96.75 114 ASN B O 1
ATOM 2232 N N . GLY B 1 115 ? -4.973 8.18 16.734 1 96.12 115 GLY B N 1
ATOM 2233 C CA . GLY B 1 115 ? -5.574 8.93 15.641 1 96.12 115 GLY B CA 1
ATOM 2234 C C . GLY B 1 115 ? -7.074 8.742 15.547 1 96.12 115 GLY B C 1
ATOM 2235 O O . GLY B 1 115 ? -7.684 8.109 16.406 1 96.12 115 GLY B O 1
ATOM 2236 N N . THR B 1 116 ? -7.613 9.297 14.586 1 95.88 116 THR B N 1
ATOM 2237 C CA . THR B 1 116 ? -9.062 9.234 14.43 1 95.88 116 THR B CA 1
ATOM 2238 C C . THR B 1 116 ? -9.438 8.32 13.266 1 95.88 116 THR B C 1
ATOM 2240 O O . THR B 1 116 ? -8.906 8.453 12.164 1 95.88 116 THR B O 1
ATOM 2243 N N . LEU B 1 117 ? -10.336 7.418 13.547 1 96.44 117 LEU B N 1
ATOM 2244 C CA . LEU B 1 117 ? -10.805 6.5 12.516 1 96.44 117 LEU B CA 1
ATOM 2245 C C . LEU B 1 117 ? -11.969 7.098 11.742 1 96.44 117 LEU B C 1
ATOM 2247 O O . LEU B 1 117 ? -12.977 7.496 12.336 1 96.44 117 LEU B O 1
ATOM 2251 N N . LEU B 1 118 ? -11.758 7.238 10.477 1 94.81 118 LEU B N 1
ATOM 2252 C CA . LEU B 1 118 ? -12.836 7.57 9.562 1 94.81 118 LEU B CA 1
ATOM 2253 C C . LEU B 1 118 ? -13.375 6.32 8.875 1 94.81 118 LEU B C 1
ATOM 2255 O O . LEU B 1 118 ? -12.758 5.805 7.945 1 94.81 118 LEU B O 1
ATOM 2259 N N . TRP B 1 119 ? -14.492 5.891 9.336 1 92.5 119 TRP B N 1
ATOM 2260 C CA . TRP B 1 119 ? -15.07 4.668 8.797 1 92.5 119 TRP B CA 1
ATOM 2261 C C . TRP B 1 119 ? -16.328 4.973 8 1 92.5 119 TRP B C 1
ATOM 2263 O O . TRP B 1 119 ? -17.109 5.844 8.375 1 92.5 119 TRP B O 1
ATOM 2273 N N . MET B 1 120 ? -16.469 4.297 6.902 1 88.25 120 MET B N 1
ATOM 2274 C CA . MET B 1 120 ? -17.703 4.328 6.129 1 88.25 120 MET B CA 1
ATOM 2275 C C . MET B 1 120 ? -18 2.961 5.516 1 88.25 120 MET B C 1
ATOM 2277 O O . MET B 1 120 ? -17.078 2.209 5.195 1 88.25 120 MET B O 1
ATOM 2281 N N . PRO B 1 121 ? -19.281 2.699 5.367 1 85.81 121 PRO B N 1
ATOM 2282 C CA . PRO B 1 121 ? -19.609 1.438 4.691 1 85.81 121 PRO B CA 1
ATOM 2283 C C . PRO B 1 121 ? -19.156 1.423 3.232 1 85.81 121 PRO B C 1
ATOM 2285 O O . PRO B 1 121 ? -19.234 2.449 2.549 1 85.81 121 PRO B O 1
ATOM 2288 N N . ALA B 1 122 ? -18.625 0.276 2.85 1 81 122 ALA B N 1
ATOM 2289 C CA . ALA B 1 122 ? -18.141 0.158 1.476 1 81 122 ALA B CA 1
ATOM 2290 C C . ALA B 1 122 ? -19.297 0.288 0.481 1 81 122 ALA B C 1
ATOM 2292 O O . ALA B 1 122 ? -20.391 -0.221 0.723 1 81 122 ALA B O 1
ATOM 2293 N N . ILE B 1 123 ? -19 1.189 -0.455 1 74.94 123 ILE B N 1
ATOM 2294 C CA . ILE B 1 123 ? -19.969 1.291 -1.544 1 74.94 123 ILE B CA 1
ATOM 2295 C C . ILE B 1 123 ? -19.781 0.127 -2.514 1 74.94 123 ILE B C 1
ATOM 2297 O O . ILE B 1 123 ? -18.672 -0.109 -2.998 1 74.94 123 ILE B O 1
ATOM 2301 N N . GLN B 1 124 ? -20.656 -0.736 -2.564 1 70.25 124 GLN B N 1
ATOM 2302 C CA . GLN B 1 124 ? -20.562 -1.841 -3.512 1 70.25 124 GLN B CA 1
ATOM 2303 C C . GLN B 1 124 ? -21 -1.407 -4.91 1 70.25 124 GLN B C 1
ATOM 2305 O O . GLN B 1 124 ? -22.188 -1.177 -5.148 1 70.25 124 GLN B O 1
ATOM 2310 N N . THR B 1 125 ? -20 -0.948 -5.539 1 70.19 125 THR B N 1
ATOM 2311 C CA . THR B 1 125 ? -20.359 -0.525 -6.887 1 70.19 125 THR B CA 1
ATOM 2312 C C . THR B 1 125 ? -19.641 -1.364 -7.934 1 70.19 125 THR B C 1
ATOM 2314 O O . THR B 1 125 ? -18.547 -1.881 -7.68 1 70.19 125 THR B O 1
ATOM 2317 N N . GLU B 1 126 ? -20.328 -1.568 -8.938 1 67.06 126 GLU B N 1
ATOM 2318 C CA . GLU B 1 126 ? -19.766 -2.342 -10.031 1 67.06 126 GLU B CA 1
ATOM 2319 C C . GLU B 1 126 ? -18.812 -1.489 -10.867 1 67.06 126 GLU B C 1
ATOM 2321 O O . GLU B 1 126 ? -17.828 -1.997 -11.406 1 67.06 126 GLU B O 1
ATOM 2326 N N . ASP B 1 127 ? -19.109 -0.235 -10.961 1 78.88 127 ASP B N 1
ATOM 2327 C CA . ASP B 1 127 ? -18.328 0.661 -11.805 1 78.88 127 ASP B CA 1
ATOM 2328 C C . ASP B 1 127 ? -17.922 1.921 -11.047 1 78.88 127 ASP B C 1
ATOM 2330 O O . ASP B 1 127 ? -18.719 2.867 -10.938 1 78.88 127 ASP B O 1
ATOM 2334 N N . THR B 1 128 ? -16.672 1.916 -10.695 1 76.75 128 THR B N 1
ATOM 2335 C CA . THR B 1 128 ? -16.172 3.008 -9.859 1 76.75 128 THR B CA 1
ATOM 2336 C C . THR B 1 128 ? -16.062 4.297 -10.672 1 76.75 128 THR B C 1
ATOM 2338 O O . THR B 1 128 ? -15.961 5.387 -10.102 1 76.75 128 THR B O 1
ATOM 2341 N N . GLN B 1 129 ? -16.141 4.188 -11.961 1 79.44 129 GLN B N 1
ATOM 2342 C CA . GLN B 1 129 ? -15.977 5.371 -12.805 1 79.44 129 GLN B CA 1
ATOM 2343 C C . GLN B 1 129 ? -17.328 5.941 -13.219 1 79.44 129 GLN B C 1
ATOM 2345 O O . GLN B 1 129 ? -17.391 7.023 -13.805 1 79.44 129 GLN B O 1
ATOM 2350 N N . SER B 1 130 ? -18.281 5.309 -12.82 1 83.25 130 SER B N 1
ATOM 2351 C CA . SER B 1 130 ? -19.609 5.781 -13.203 1 83.25 130 SER B CA 1
ATOM 2352 C C . SER B 1 130 ? -19.953 7.094 -12.5 1 83.25 130 SER B C 1
ATOM 2354 O O . SER B 1 130 ? -19.453 7.371 -11.414 1 83.25 130 SER B O 1
ATOM 2356 N N . LYS B 1 131 ? -20.828 7.922 -13.141 1 85.75 131 LYS B N 1
ATOM 2357 C CA . LYS B 1 131 ? -21.25 9.195 -12.562 1 85.75 131 LYS B CA 1
ATOM 2358 C C . LYS B 1 131 ? -21.969 8.984 -11.234 1 85.75 131 LYS B C 1
ATOM 2360 O O . LYS B 1 131 ? -21.812 9.773 -10.305 1 85.75 131 LYS B O 1
ATOM 2365 N N . GLU B 1 132 ? -22.672 7.957 -11.289 1 83.75 132 GLU B N 1
ATOM 2366 C CA . GLU B 1 132 ? -23.422 7.633 -10.078 1 83.75 132 GLU B CA 1
ATOM 2367 C C . GLU B 1 132 ? -22.484 7.355 -8.906 1 83.75 132 GLU B C 1
ATOM 2369 O O . GLU B 1 132 ? -22.625 7.938 -7.832 1 83.75 132 GLU B O 1
ATOM 2374 N N . THR B 1 133 ? -21.531 6.523 -9.156 1 82.69 133 THR B N 1
ATOM 2375 C CA . THR B 1 133 ? -20.578 6.172 -8.117 1 82.69 133 THR B CA 1
ATOM 2376 C C . THR B 1 133 ? -19.781 7.402 -7.672 1 82.69 133 THR B C 1
ATOM 2378 O O . THR B 1 133 ? -19.547 7.602 -6.477 1 82.69 133 THR B O 1
ATOM 2381 N N . GLN B 1 134 ? -19.469 8.195 -8.594 1 85.31 134 GLN B N 1
ATOM 2382 C CA . GLN B 1 134 ? -18.719 9.414 -8.289 1 85.31 134 GLN B CA 1
ATOM 2383 C C . GLN B 1 134 ? -19.531 10.359 -7.418 1 85.31 134 GLN B C 1
ATOM 2385 O O . GLN B 1 134 ? -18.984 11.008 -6.523 1 85.31 134 GLN B O 1
ATOM 2390 N N . SER B 1 135 ? -20.797 10.391 -7.789 1 87.25 135 SER B N 1
ATOM 2391 C CA . SER B 1 135 ? -21.688 11.234 -6.992 1 87.25 135 SER B CA 1
ATOM 2392 C C . SER B 1 135 ? -21.797 10.727 -5.559 1 87.25 135 SER B C 1
ATOM 2394 O O . SER B 1 135 ? -21.797 11.516 -4.609 1 87.25 135 SER B O 1
ATOM 2396 N N . ILE B 1 136 ? -21.844 9.469 -5.453 1 85.25 136 ILE B N 1
ATOM 2397 C CA . ILE B 1 136 ? -21.922 8.844 -4.137 1 85.25 136 ILE B CA 1
ATOM 2398 C C . ILE B 1 136 ? -20.656 9.141 -3.348 1 85.25 136 ILE B C 1
ATOM 2400 O O . ILE B 1 136 ? -20.719 9.5 -2.172 1 85.25 136 ILE B O 1
ATOM 2404 N N . ILE B 1 137 ? -19.562 9 -3.99 1 85.25 137 ILE B N 1
ATOM 2405 C CA . ILE B 1 137 ? -18.266 9.25 -3.369 1 85.25 137 ILE B CA 1
ATOM 2406 C C . ILE B 1 137 ? -18.203 10.703 -2.891 1 85.25 137 ILE B C 1
ATOM 2408 O O . ILE B 1 137 ? -17.797 10.969 -1.76 1 85.25 137 ILE B O 1
ATOM 2412 N N . LYS B 1 138 ? -18.656 11.609 -3.705 1 86.88 138 LYS B N 1
ATOM 2413 C CA . LYS B 1 138 ? -18.641 13.023 -3.35 1 86.88 138 LYS B CA 1
ATOM 2414 C C . LYS B 1 138 ? -19.516 13.289 -2.129 1 86.88 138 LYS B C 1
ATOM 2416 O O . LYS B 1 138 ? -19.125 14.055 -1.238 1 86.88 138 LYS B O 1
ATOM 2421 N N . ASP B 1 139 ? -20.594 12.641 -2.146 1 87.38 139 ASP B N 1
ATOM 2422 C CA . ASP B 1 139 ? -21.5 12.781 -1.016 1 87.38 139 ASP B CA 1
ATOM 2423 C C . ASP B 1 139 ? -20.875 12.258 0.27 1 87.38 139 ASP B C 1
ATOM 2425 O O . ASP B 1 139 ? -20.984 12.875 1.328 1 87.38 139 ASP B O 1
ATOM 2429 N N . GLN B 1 140 ? -20.25 11.164 0.138 1 85.19 140 GLN B N 1
ATOM 2430 C CA . GLN B 1 140 ? -19.594 10.555 1.29 1 85.19 140 GLN B CA 1
ATOM 2431 C C . GLN B 1 140 ? -18.438 11.422 1.783 1 85.19 140 GLN B C 1
ATOM 2433 O O . GLN B 1 140 ? -18.219 11.555 2.99 1 85.19 140 GLN B O 1
ATOM 2438 N N . VAL B 1 141 ? -17.703 11.969 0.87 1 87.56 141 VAL B N 1
ATOM 2439 C CA . VAL B 1 141 ? -16.594 12.867 1.213 1 87.56 141 VAL B CA 1
ATOM 2440 C C . VAL B 1 141 ? -17.141 14.07 1.975 1 87.56 141 VAL B C 1
ATOM 2442 O O . VAL B 1 141 ? -16.562 14.484 2.984 1 87.56 141 VAL B O 1
ATOM 2445 N N . ASN B 1 142 ? -18.25 14.57 1.528 1 86.62 142 ASN B N 1
ATOM 2446 C CA . ASN B 1 142 ? -18.875 15.719 2.189 1 86.62 142 ASN B CA 1
ATOM 2447 C C . ASN B 1 142 ? -19.297 15.383 3.619 1 86.62 142 ASN B C 1
ATOM 2449 O O . ASN B 1 142 ? -19.172 16.219 4.52 1 86.62 142 ASN B O 1
ATOM 2453 N N . GLN B 1 143 ? -19.719 14.211 3.729 1 84.5 143 GLN B N 1
ATOM 2454 C CA . GLN B 1 143 ? -20.125 13.766 5.059 1 84.5 143 GLN B CA 1
ATOM 2455 C C . GLN B 1 143 ? -18.938 13.695 6.004 1 84.5 143 GLN B C 1
ATOM 2457 O O . GLN B 1 143 ? -19.031 14.102 7.164 1 84.5 143 GLN B O 1
ATOM 2462 N N . LEU B 1 144 ? -17.875 13.242 5.523 1 87.75 144 LEU B N 1
ATOM 2463 C CA . LEU B 1 144 ? -16.688 13.094 6.363 1 87.75 144 LEU B CA 1
ATOM 2464 C C . LEU B 1 144 ? -16.016 14.445 6.578 1 87.75 144 LEU B C 1
ATOM 2466 O O . LEU B 1 144 ? -15.312 14.641 7.574 1 87.75 144 LEU B O 1
ATOM 2470 N N . THR B 1 145 ? -16.219 15.305 5.582 1 87.06 145 THR B N 1
ATOM 2471 C CA . THR B 1 145 ? -15.656 16.641 5.672 1 87.06 145 THR B CA 1
ATOM 2472 C C . THR B 1 145 ? -16.094 17.344 6.957 1 87.06 145 THR B C 1
ATOM 2474 O O . THR B 1 145 ? -15.281 17.953 7.648 1 87.06 145 THR B O 1
ATOM 2477 N N . GLY B 1 146 ? -17.391 17.172 7.238 1 84.25 146 GLY B N 1
ATOM 2478 C CA . GLY B 1 146 ? -17.875 17.75 8.477 1 84.25 146 GLY B CA 1
ATOM 2479 C C . GLY B 1 146 ? -17.172 17.203 9.711 1 84.25 146 GLY B C 1
ATOM 2480 O O . GLY B 1 146 ? -16.812 17.969 10.602 1 84.25 146 GLY B O 1
ATOM 2481 N N . LEU B 1 147 ? -16.953 15.977 9.68 1 85.75 147 LEU B N 1
ATOM 2482 C CA . LEU B 1 147 ? -16.297 15.32 10.805 1 85.75 147 LEU B CA 1
ATOM 2483 C C . LEU B 1 147 ? -14.844 15.773 10.922 1 85.75 147 LEU B C 1
ATOM 2485 O O . LEU B 1 147 ? -14.383 16.094 12.023 1 85.75 147 LEU B O 1
ATOM 2489 N N . ILE B 1 148 ? -14.109 15.812 9.859 1 90 148 ILE B N 1
ATOM 2490 C CA . ILE B 1 148 ? -12.695 16.188 9.836 1 90 148 ILE B CA 1
ATOM 2491 C C . ILE B 1 148 ? -12.531 17.625 10.32 1 90 148 ILE B C 1
ATOM 2493 O O . ILE B 1 148 ? -11.625 17.938 11.094 1 90 148 ILE B O 1
ATOM 2497 N N . LYS B 1 149 ? -13.445 18.484 9.977 1 89.12 149 LYS B N 1
ATOM 2498 C CA . LYS B 1 149 ? -13.367 19.891 10.312 1 89.12 149 LYS B CA 1
ATOM 2499 C C . LYS B 1 149 ? -13.531 20.109 11.82 1 89.12 149 LYS B C 1
ATOM 2501 O O . LYS B 1 149 ? -13.008 21.078 12.375 1 89.12 149 LYS B O 1
ATOM 2506 N N . THR B 1 150 ? -14.195 19.188 12.391 1 88.81 150 THR B N 1
ATOM 2507 C CA . THR B 1 150 ? -14.43 19.328 13.82 1 88.81 150 THR B CA 1
ATOM 2508 C C . THR B 1 150 ? -13.141 19.109 14.602 1 88.81 150 THR B C 1
ATOM 2510 O O . THR B 1 150 ? -13.039 19.5 15.766 1 88.81 150 THR B O 1
ATOM 2513 N N . TYR B 1 151 ? -12.211 18.516 14 1 85.62 151 TYR B N 1
ATOM 2514 C CA . TYR B 1 151 ? -10.945 18.234 14.672 1 85.62 151 TYR B CA 1
ATOM 2515 C C . TYR B 1 151 ? -9.969 19.391 14.492 1 85.62 151 TYR B C 1
ATOM 2517 O O . TYR B 1 151 ? -8.922 19.438 15.141 1 85.62 151 TYR B O 1
ATOM 2525 N N . TRP B 1 152 ? -10.336 20.234 13.539 1 84.19 152 TRP B N 1
ATOM 2526 C CA . TRP B 1 152 ? -9.484 21.391 13.297 1 84.19 152 TRP B CA 1
ATOM 2527 C C . TRP B 1 152 ? -9.922 22.578 14.148 1 84.19 152 TRP B C 1
ATOM 2529 O O . TRP B 1 152 ? -9.078 23.328 14.672 1 84.19 152 TRP B O 1
#

InterPro domains:
  IPR019615 Protein of unknown function DUF2487 [PF10673] (9-152)

pLDDT: mean 90.97, std 5.7, range [66.88, 98.0]

Organism: NCBI:txid482461

Nearest PDB structures (foldseek):
  4kv7-assembly1_A  TM=4.909E-01  e=4.405E-01  Rhodopirellula baltica SH 1
  2lbp-assembly1_A  TM=3.877E-01  e=2.626E-01  Escherichia coli
  1z17-assembly1_A  TM=2.970E-01  e=2.461E-01  Escherichia coli K-12
  1jdn-assembly1_A-2  TM=4.445E-01  e=1.240E+00  Homo sapiens
  7f57-assembly1_D  TM=3.066E-01  e=5.488E+00  Rattus norvegicus

Secondary structure (DSSP, 8-state):
-BSSHHHHHHHHHSGGG--EEEEEEEEE--S-HHHHHHHHHHHHHHHHHHHHHHHHTTTTEEEPPPEEEETTS-HHHHHHHHHHHHHHHTTTT--EEEEEES-GGGGGGGGGSSSEEEE------S-TTSHHHHHHHHHHHHHHHHHHHTT-/-BSSHHHHHHHHHSGGG--EEEEEEEEE--S-HHHHHHHHHHHHHHHHHHHHHHHHTTTTEEEPPPEEEETTS-HHHHHHHHHHHHHHHTTTT--EEEEEES-GGGGGGGGGSSSEEEE------S-TTSHHHHHHHHHHHHHHHHHHHTT-